Protein AF-A0AAD6GNC0-F1 (afdb_monomer)

Foldseek 3Di:
DDPVLVVLLVALLSQLLVCLVVVNLPSNVSSLVVQVVPDPVSNLSSLASNCLSNLVSLNLVSNQCSQQPSVGDCPSVFLVSVLSNVDVSSVVSCVVSPNDQAAFGPDDPVQAGDGNLLSCLLPVVVNVSSVVSPHDQDPPDPCCPNHNGSLLSNLLNQDPVSNVVVVVVVGDDGLCSLQSNLLNCQVVDRVNSNCCCCPVVVDDQFRWPDDPVRCVPPPVDGHGGSLLSLLPALGGSLVVNLVSVLQPHDCCPPNHHSLVSSVVNNNVSNNVSVVCVVVVVRHHDDDD

pLDDT: mean 91.05, std 10.82, range [46.91, 98.5]

Organism: NCBI:txid911720

Structure (mmCIF, N/CA/C/O backbone):
data_AF-A0AAD6GNC0-F1
#
_entry.id   AF-A0AAD6GNC0-F1
#
loop_
_atom_site.group_PDB
_atom_site.id
_atom_site.type_symbol
_atom_site.label_atom_id
_atom_site.label_alt_id
_atom_site.label_comp_id
_atom_site.label_asym_id
_atom_site.label_entity_id
_atom_site.label_seq_id
_atom_site.pdbx_PDB_ins_code
_atom_site.Cartn_x
_atom_site.Cartn_y
_atom_site.Cartn_z
_atom_site.occupancy
_atom_site.B_iso_or_equiv
_atom_site.auth_seq_id
_atom_site.auth_comp_id
_atom_site.auth_asym_id
_atom_site.auth_atom_id
_atom_site.pdbx_PDB_model_num
ATOM 1 N N . MET A 1 1 ? 20.098 27.573 -21.838 1.00 60.66 1 MET A N 1
ATOM 2 C CA . MET A 1 1 ? 20.721 26.281 -21.495 1.00 60.66 1 MET A CA 1
ATOM 3 C C . MET A 1 1 ? 21.979 26.613 -20.713 1.00 60.66 1 MET A C 1
ATOM 5 O O . MET A 1 1 ? 22.774 27.396 -21.212 1.00 60.66 1 MET A O 1
ATOM 9 N N . ASP A 1 2 ? 22.084 26.165 -19.463 1.00 80.12 2 ASP A N 1
ATOM 10 C CA . ASP A 1 2 ? 23.245 26.466 -18.609 1.00 80.12 2 ASP A CA 1
ATOM 11 C C . ASP A 1 2 ? 24.443 25.582 -19.014 1.00 80.12 2 ASP A C 1
ATOM 13 O O . ASP A 1 2 ? 24.261 24.453 -19.474 1.00 80.12 2 ASP A O 1
ATOM 17 N N . ALA A 1 3 ? 25.674 26.061 -18.833 1.00 80.06 3 ALA A N 1
ATOM 18 C CA . ALA A 1 3 ? 26.906 25.358 -19.202 1.00 80.06 3 ALA A CA 1
ATOM 19 C C . ALA A 1 3 ? 27.015 23.969 -18.539 1.00 80.06 3 ALA A C 1
ATOM 21 O O . ALA A 1 3 ? 27.613 23.042 -19.090 1.00 80.06 3 ALA A O 1
ATOM 22 N N . ALA A 1 4 ? 26.408 23.793 -17.361 1.00 76.44 4 ALA A N 1
ATOM 23 C CA . ALA A 1 4 ? 26.303 22.501 -16.688 1.00 76.44 4 ALA A CA 1
ATOM 24 C C . ALA A 1 4 ? 25.387 21.499 -17.424 1.00 76.44 4 ALA A C 1
ATOM 26 O O . ALA A 1 4 ? 25.577 20.285 -17.324 1.00 76.44 4 ALA A O 1
ATOM 27 N N . GLU A 1 5 ? 24.381 21.978 -18.152 1.00 75.81 5 GLU A N 1
ATOM 28 C CA . GLU A 1 5 ? 23.479 21.156 -18.963 1.00 75.81 5 GLU A CA 1
ATOM 29 C C . GLU A 1 5 ? 24.150 20.724 -20.271 1.00 75.81 5 GLU A C 1
ATOM 31 O O . GLU A 1 5 ? 24.117 19.542 -20.617 1.00 75.81 5 GLU A O 1
ATOM 36 N N . GLU A 1 6 ? 24.850 21.639 -20.945 1.00 77.06 6 GLU A N 1
ATOM 37 C CA . GLU A 1 6 ? 25.635 21.314 -22.144 1.00 77.06 6 GLU A CA 1
ATOM 38 C C . GLU A 1 6 ? 26.695 20.247 -21.851 1.00 77.06 6 GLU A C 1
ATOM 40 O O . GLU A 1 6 ? 26.807 19.257 -22.577 1.00 77.06 6 GLU A O 1
ATOM 45 N N . ARG A 1 7 ? 27.410 20.378 -20.724 1.00 79.31 7 ARG A N 1
ATOM 46 C CA . ARG A 1 7 ? 28.384 19.369 -20.278 1.00 79.31 7 ARG A CA 1
ATOM 47 C C . ARG A 1 7 ? 27.745 18.008 -20.010 1.00 79.31 7 ARG A C 1
ATOM 49 O O . ARG A 1 7 ? 28.357 16.988 -20.315 1.00 79.31 7 ARG A O 1
ATOM 56 N N . ARG A 1 8 ? 26.521 17.965 -19.469 1.00 76.69 8 ARG A N 1
ATOM 57 C CA . ARG A 1 8 ? 25.796 16.701 -19.247 1.00 76.69 8 ARG A CA 1
ATOM 58 C C . ARG A 1 8 ? 25.395 16.049 -20.568 1.00 76.69 8 ARG A C 1
ATOM 60 O O . ARG A 1 8 ? 25.601 14.851 -20.731 1.00 76.69 8 ARG A O 1
ATOM 67 N N . ARG A 1 9 ? 24.906 16.816 -21.544 1.00 84.19 9 ARG A N 1
ATOM 68 C CA . ARG A 1 9 ? 24.522 16.284 -22.867 1.00 84.19 9 ARG A CA 1
ATOM 69 C C . ARG A 1 9 ? 25.719 15.898 -23.747 1.00 84.19 9 ARG A C 1
ATOM 71 O O . ARG A 1 9 ? 25.531 15.207 -24.743 1.00 84.19 9 ARG A O 1
ATOM 78 N N . ALA A 1 10 ? 26.941 16.276 -23.367 1.00 86.69 10 ALA A N 1
ATOM 79 C CA . ALA A 1 10 ? 28.170 15.929 -24.083 1.00 86.69 10 ALA A CA 1
ATOM 80 C C . ALA A 1 10 ? 28.625 14.461 -23.908 1.00 86.69 10 ALA A C 1
ATOM 82 O O . ALA A 1 10 ? 29.590 14.039 -24.549 1.00 86.69 10 ALA A O 1
ATOM 83 N N . ILE A 1 11 ? 27.950 13.664 -23.069 1.00 92.50 11 ILE A N 1
ATOM 84 C CA . ILE A 1 11 ? 28.205 12.222 -22.914 1.00 92.50 11 ILE A CA 1
ATOM 85 C C . ILE A 1 11 ? 26.900 11.410 -23.024 1.00 92.50 11 ILE A C 1
ATOM 87 O O . ILE A 1 11 ? 25.856 11.902 -22.594 1.00 92.50 11 ILE A O 1
ATOM 91 N N . PRO A 1 12 ? 26.931 10.155 -23.531 1.00 93.75 12 PRO A N 1
ATOM 92 C CA . PRO A 1 12 ? 25.713 9.379 -23.790 1.00 93.75 12 PRO A CA 1
ATOM 93 C C . PRO A 1 12 ? 24.799 9.233 -22.569 1.00 93.75 12 PRO A C 1
ATOM 95 O O . PRO A 1 12 ? 23.616 9.552 -22.632 1.00 93.75 12 PRO A O 1
ATOM 98 N N . ALA A 1 13 ? 25.361 8.831 -21.426 1.00 94.50 13 ALA A N 1
ATOM 99 C CA . ALA A 1 13 ? 24.599 8.650 -20.195 1.00 94.50 13 ALA A CA 1
ATOM 100 C C . ALA A 1 13 ? 24.034 9.970 -19.646 1.00 94.50 13 ALA A C 1
ATOM 102 O O . ALA A 1 13 ? 22.946 9.996 -19.082 1.00 94.50 13 ALA A O 1
ATOM 103 N N . GLY A 1 14 ? 24.748 11.083 -19.823 1.00 94.50 14 GLY A N 1
ATOM 104 C CA . GLY A 1 14 ? 24.264 12.388 -19.385 1.00 94.50 14 GLY A CA 1
ATOM 105 C C . GLY A 1 14 ? 23.146 12.931 -20.280 1.00 94.50 14 GLY A C 1
ATOM 106 O O . GLY A 1 14 ? 22.234 13.577 -19.765 1.00 94.50 14 GLY A O 1
ATOM 107 N N . LEU A 1 15 ? 23.141 12.591 -21.577 1.00 95.94 15 LEU A N 1
ATOM 108 C CA . LEU A 1 15 ? 21.998 12.835 -22.459 1.00 95.94 15 LEU A CA 1
ATOM 109 C C . LEU A 1 15 ? 20.772 12.017 -22.025 1.00 95.94 15 LEU A C 1
ATOM 111 O O . LEU A 1 15 ? 19.689 12.584 -21.943 1.00 95.94 15 LEU A O 1
ATOM 115 N N . VAL A 1 16 ? 20.947 10.738 -21.663 1.00 97.38 16 VAL A N 1
ATOM 116 C CA . VAL A 1 16 ? 19.857 9.902 -21.121 1.00 97.38 16 VAL A CA 1
ATOM 117 C C . VAL A 1 16 ? 19.274 10.500 -19.839 1.00 97.38 16 VAL A C 1
ATOM 119 O O . VAL A 1 16 ? 18.064 10.689 -19.749 1.00 97.38 16 VAL A O 1
ATOM 122 N N . VAL A 1 17 ? 20.118 10.861 -18.867 1.00 96.06 17 VAL A N 1
ATOM 123 C CA . VAL A 1 17 ? 19.663 11.467 -17.601 1.00 96.06 17 VAL A CA 1
ATOM 124 C C . VAL A 1 17 ? 18.941 12.792 -17.844 1.00 96.06 17 VAL A C 1
ATOM 126 O O . VAL A 1 17 ? 17.897 13.045 -17.248 1.00 96.06 17 VAL A O 1
ATOM 129 N N . SER A 1 18 ? 19.471 13.633 -18.737 1.00 95.06 18 SER A N 1
ATOM 130 C CA . SER A 1 18 ? 18.825 14.894 -19.111 1.00 95.06 18 SER A CA 1
ATOM 131 C C . SER A 1 18 ? 17.506 14.676 -19.853 1.00 95.06 18 SER A C 1
ATOM 133 O O . SER A 1 18 ? 16.614 15.508 -19.724 1.00 95.06 18 SER A O 1
ATOM 135 N N . GLY A 1 19 ? 17.390 13.607 -20.644 1.00 96.88 19 GLY A N 1
ATOM 136 C CA . GLY A 1 19 ? 16.153 13.217 -21.312 1.00 96.88 19 GLY A CA 1
ATOM 137 C C . GLY A 1 19 ? 15.089 12.792 -20.305 1.00 96.88 19 GLY A C 1
ATOM 138 O O . GLY A 1 19 ? 13.983 13.318 -20.356 1.00 96.88 19 GLY A O 1
ATOM 139 N N . CYS A 1 20 ? 15.448 11.942 -19.335 1.00 96.81 20 CYS A N 1
ATOM 140 C CA . CYS A 1 20 ? 14.544 11.509 -18.262 1.00 96.81 20 CYS A CA 1
ATOM 141 C C . CYS A 1 20 ? 14.019 12.703 -17.453 1.00 96.81 20 CYS A C 1
ATOM 143 O O . CYS A 1 20 ? 12.816 12.867 -17.319 1.00 96.81 20 CYS A O 1
ATOM 145 N N . GLY A 1 21 ? 14.904 13.598 -16.997 1.00 95.44 21 GLY A N 1
ATOM 146 C CA . GLY A 1 21 ? 14.499 14.783 -16.224 1.00 95.44 21 GLY A CA 1
ATOM 147 C C . GLY A 1 21 ? 13.709 15.836 -17.013 1.00 95.44 21 GLY A C 1
ATOM 14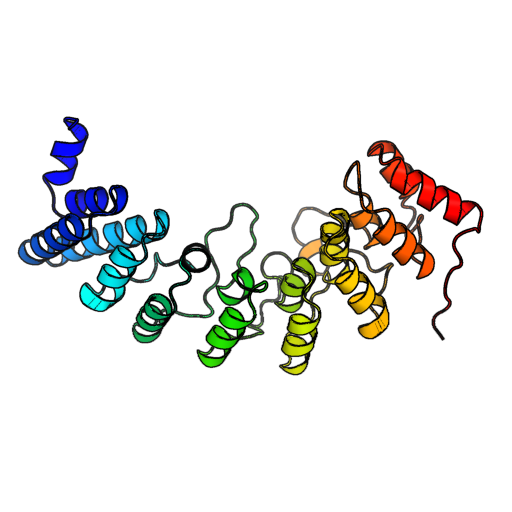8 O O . GLY A 1 21 ? 13.290 16.836 -16.442 1.00 95.44 21 GLY A O 1
ATOM 149 N N . ARG A 1 22 ? 13.545 15.655 -18.328 1.00 94.81 22 ARG A N 1
ATOM 150 C CA . ARG A 1 22 ? 12.742 16.526 -19.198 1.00 94.81 22 ARG A CA 1
ATOM 151 C C . ARG A 1 22 ? 11.592 15.788 -19.873 1.00 94.81 22 ARG A C 1
ATOM 153 O O . ARG A 1 22 ? 10.985 16.366 -20.770 1.00 94.81 22 ARG A O 1
ATOM 160 N N . HIS A 1 23 ? 11.337 14.534 -19.500 1.00 96.69 23 HIS A N 1
ATOM 161 C CA . HIS A 1 23 ? 10.317 13.695 -20.132 1.00 96.69 23 HIS A CA 1
ATOM 162 C C . HIS A 1 23 ? 10.476 13.621 -21.664 1.00 96.69 23 HIS A C 1
ATOM 164 O O . HIS A 1 23 ? 9.521 13.711 -22.429 1.00 96.69 23 HIS A O 1
ATOM 170 N N . CYS A 1 24 ? 11.725 13.526 -22.142 1.00 97.56 24 CYS A N 1
ATOM 171 C CA . CYS A 1 24 ? 12.054 13.510 -23.565 1.00 97.56 24 CYS A CA 1
ATOM 172 C C . CYS A 1 24 ? 12.568 12.130 -23.993 1.00 97.56 24 CYS A C 1
ATOM 174 O O . CYS A 1 24 ? 13.774 11.859 -23.956 1.00 97.56 24 CYS A O 1
ATOM 176 N N . LEU A 1 25 ? 11.647 11.275 -24.452 1.00 98.12 25 LEU A N 1
ATOM 177 C CA . LEU A 1 25 ? 11.956 9.930 -24.948 1.00 98.12 25 LEU A CA 1
ATOM 178 C C . LEU A 1 25 ? 12.988 9.941 -26.085 1.00 98.12 25 LEU A C 1
ATOM 180 O O . LEU A 1 25 ? 13.859 9.075 -26.137 1.00 98.12 25 LEU A O 1
ATOM 184 N N . GLU A 1 26 ? 12.936 10.931 -26.975 1.00 97.88 26 GLU A N 1
ATOM 185 C CA . GLU A 1 26 ? 13.869 11.022 -28.101 1.00 97.88 26 GLU A CA 1
ATOM 186 C C . GLU A 1 26 ? 15.314 11.263 -27.638 1.00 97.88 26 GLU A C 1
ATOM 188 O O . GLU A 1 26 ? 16.242 10.612 -28.118 1.00 97.88 26 GLU A O 1
ATOM 193 N N . ASP A 1 27 ? 15.528 12.142 -26.653 1.00 97.25 27 ASP A N 1
ATOM 194 C CA . ASP A 1 27 ? 16.856 12.342 -26.063 1.00 97.25 27 ASP A CA 1
ATOM 195 C C . ASP A 1 27 ? 17.355 11.059 -25.378 1.00 97.25 27 ASP A C 1
ATOM 197 O O . ASP A 1 27 ? 18.530 10.705 -25.515 1.00 97.25 27 ASP A O 1
ATOM 201 N N . VAL A 1 28 ? 16.466 10.323 -24.701 1.00 98.31 28 VAL A N 1
ATOM 202 C CA . VAL A 1 28 ? 16.799 9.024 -24.099 1.00 98.31 28 VAL A CA 1
ATOM 203 C C . VAL A 1 28 ? 17.194 8.006 -25.171 1.00 98.31 28 VAL A C 1
ATOM 205 O O . VAL A 1 28 ? 18.274 7.420 -25.078 1.00 98.31 28 VAL A O 1
ATOM 208 N N . ARG A 1 29 ? 16.395 7.844 -26.231 1.00 98.50 29 ARG A N 1
ATOM 209 C CA . ARG A 1 29 ? 16.686 6.956 -27.371 1.00 98.50 29 ARG A CA 1
ATOM 210 C C . ARG A 1 29 ? 18.025 7.284 -28.015 1.00 98.50 29 ARG A C 1
ATOM 212 O O . ARG A 1 29 ? 18.861 6.401 -28.214 1.00 98.50 29 ARG A O 1
ATOM 219 N N . ARG A 1 30 ? 18.276 8.565 -28.295 1.00 97.69 30 ARG A N 1
ATOM 220 C CA . ARG A 1 30 ? 19.548 9.034 -28.860 1.00 97.69 30 ARG A CA 1
ATOM 221 C C . ARG A 1 30 ? 20.721 8.750 -27.931 1.00 97.69 30 ARG A C 1
ATOM 223 O O . ARG A 1 30 ? 21.760 8.291 -28.403 1.00 97.69 30 ARG A O 1
ATOM 230 N N . GLY A 1 31 ? 20.558 8.987 -26.632 1.00 97.94 31 GLY A N 1
ATOM 231 C CA . GLY A 1 31 ? 21.573 8.704 -25.621 1.00 97.94 31 GLY A CA 1
ATOM 232 C C . GLY A 1 31 ? 21.916 7.216 -25.528 1.00 97.94 31 GLY A C 1
ATOM 233 O O . GLY A 1 31 ? 23.096 6.866 -25.567 1.00 97.94 31 GLY A O 1
ATOM 234 N N . VAL A 1 32 ? 20.909 6.338 -25.497 1.00 98.31 32 VAL A N 1
ATOM 235 C CA . VAL A 1 32 ? 21.082 4.873 -25.481 1.00 98.31 32 VAL A CA 1
ATOM 236 C C . VAL A 1 32 ? 21.774 4.387 -26.756 1.00 98.31 32 VAL A C 1
ATOM 238 O O . VAL A 1 32 ? 22.792 3.698 -26.681 1.00 98.31 32 VAL A O 1
ATOM 241 N N . ASN A 1 33 ? 21.304 4.816 -27.929 1.00 97.94 33 ASN A N 1
ATOM 242 C CA . ASN A 1 33 ? 21.906 4.450 -29.215 1.00 97.94 33 ASN A CA 1
ATOM 243 C C . ASN A 1 33 ? 23.358 4.930 -29.336 1.00 97.94 33 ASN A C 1
ATOM 245 O O . ASN A 1 33 ? 24.221 4.229 -29.869 1.00 97.94 33 ASN A O 1
ATOM 249 N N . TRP A 1 34 ? 23.652 6.130 -28.833 1.00 97.88 34 TRP A N 1
ATOM 250 C CA . TRP A 1 34 ? 25.015 6.645 -28.786 1.00 97.88 34 TRP A CA 1
ATOM 251 C C . TRP A 1 34 ? 25.898 5.823 -27.840 1.00 97.88 34 TRP A C 1
ATOM 253 O O . TRP A 1 34 ? 27.040 5.512 -28.183 1.00 97.88 34 TRP A O 1
ATOM 263 N N . ALA A 1 35 ? 25.374 5.428 -26.679 1.00 97.62 35 ALA A N 1
ATOM 264 C CA . ALA A 1 35 ? 26.085 4.601 -25.712 1.00 97.62 35 ALA A CA 1
ATOM 265 C C . ALA A 1 35 ? 26.413 3.209 -26.278 1.00 97.62 35 ALA A C 1
ATOM 267 O O . ALA A 1 35 ? 27.563 2.774 -26.182 1.00 97.62 35 ALA A O 1
ATOM 268 N N . ALA A 1 36 ? 25.442 2.570 -26.943 1.00 97.44 36 ALA A N 1
ATOM 269 C CA . ALA A 1 36 ? 25.594 1.274 -27.606 1.00 97.44 36 ALA A CA 1
ATOM 270 C C . ALA A 1 36 ? 26.715 1.281 -28.656 1.00 97.44 36 ALA A C 1
ATOM 272 O O . ALA A 1 36 ? 27.537 0.369 -28.698 1.00 97.44 36 ALA A O 1
ATOM 273 N N . LYS A 1 37 ? 26.805 2.355 -29.453 1.00 97.56 37 LYS A N 1
ATOM 274 C CA . LYS A 1 37 ? 27.871 2.535 -30.453 1.00 97.56 37 LYS A CA 1
ATOM 275 C C . LYS A 1 37 ? 29.257 2.742 -29.837 1.00 97.56 37 LYS A C 1
ATOM 277 O O . LYS A 1 37 ? 30.248 2.490 -30.514 1.00 97.56 37 LYS A O 1
ATOM 282 N N . LYS A 1 38 ? 29.350 3.240 -28.596 1.00 96.50 38 LYS A N 1
ATOM 283 C CA . LYS A 1 38 ? 30.640 3.469 -27.928 1.00 96.50 38 LYS A CA 1
ATOM 284 C C . LYS A 1 38 ? 31.227 2.183 -27.366 1.00 96.50 38 LYS A C 1
ATOM 286 O O . LYS A 1 38 ? 32.352 1.838 -27.707 1.00 96.50 38 LYS A O 1
ATOM 291 N N . SER A 1 39 ? 30.519 1.529 -26.446 1.00 96.62 39 SER A N 1
ATOM 292 C CA . SER A 1 39 ? 30.917 0.229 -25.897 1.00 96.62 39 SER A CA 1
ATOM 293 C C . SER A 1 39 ? 29.822 -0.362 -24.999 1.00 96.62 39 SER A C 1
ATOM 295 O O . SER A 1 39 ? 29.008 0.396 -24.459 1.00 96.62 39 SER A O 1
ATOM 297 N N . PRO A 1 40 ? 29.857 -1.681 -24.717 1.00 97.00 40 PRO A N 1
ATOM 298 C CA . PRO A 1 40 ? 28.931 -2.317 -23.776 1.00 97.00 40 PRO A CA 1
ATOM 299 C C . PRO A 1 40 ? 28.918 -1.661 -22.388 1.00 97.00 40 PRO A C 1
ATOM 301 O O . PRO A 1 40 ? 27.865 -1.498 -21.782 1.00 97.00 40 PRO A O 1
ATOM 304 N N . ARG A 1 41 ? 30.080 -1.197 -21.904 1.00 96.69 41 ARG A N 1
ATOM 305 C CA . ARG A 1 41 ? 30.189 -0.498 -20.613 1.00 96.69 41 ARG A CA 1
ATOM 306 C C . ARG A 1 41 ? 29.442 0.839 -20.603 1.00 96.69 41 ARG A C 1
ATOM 308 O O . ARG A 1 41 ? 28.820 1.172 -19.601 1.00 96.69 41 ARG A O 1
ATOM 315 N N . HIS A 1 42 ? 29.512 1.609 -21.691 1.00 97.00 42 HIS A N 1
ATOM 316 C CA . HIS A 1 42 ? 28.770 2.870 -21.789 1.00 97.00 42 HIS A CA 1
ATOM 317 C C . HIS A 1 42 ? 27.268 2.620 -21.894 1.00 97.00 42 HIS A C 1
ATOM 319 O O . HIS A 1 42 ? 26.499 3.378 -21.309 1.00 97.00 42 HIS A O 1
ATOM 325 N N . LEU A 1 43 ? 26.860 1.576 -22.623 1.00 97.69 43 LEU A N 1
ATOM 326 C CA . LEU A 1 43 ? 25.459 1.178 -22.717 1.00 97.69 43 LEU A CA 1
ATOM 327 C C . LEU A 1 43 ? 24.903 0.795 -21.344 1.00 97.69 43 LEU A C 1
ATOM 329 O O . LEU A 1 43 ? 23.892 1.356 -20.940 1.00 97.69 43 LEU A O 1
ATOM 333 N N . ALA A 1 44 ? 25.598 -0.066 -20.598 1.00 97.06 44 ALA A N 1
ATOM 334 C CA . ALA A 1 44 ? 25.192 -0.454 -19.248 1.00 97.06 44 ALA A CA 1
ATOM 335 C C . ALA A 1 44 ? 25.040 0.763 -18.314 1.00 97.06 44 ALA A C 1
ATOM 337 O O . ALA A 1 44 ? 24.017 0.903 -17.649 1.00 97.06 44 ALA A O 1
ATOM 338 N N . ASP A 1 45 ? 26.006 1.692 -18.316 1.00 96.50 45 ASP A N 1
ATOM 339 C CA . ASP A 1 45 ? 25.927 2.929 -17.520 1.00 96.50 45 ASP A CA 1
ATOM 340 C C . ASP A 1 45 ? 24.742 3.819 -17.934 1.00 96.50 45 ASP A C 1
ATOM 342 O O . ASP A 1 45 ? 24.038 4.361 -17.079 1.00 96.50 45 ASP A O 1
ATOM 346 N N . ALA A 1 46 ? 24.496 3.960 -19.240 1.00 97.81 46 ALA A N 1
ATOM 347 C CA . ALA A 1 46 ? 23.385 4.749 -19.760 1.00 97.81 46 ALA A CA 1
ATOM 348 C C . ALA A 1 46 ? 22.025 4.129 -19.409 1.00 97.81 46 ALA A C 1
ATOM 350 O O . ALA A 1 46 ? 21.134 4.858 -18.979 1.00 97.81 46 ALA A O 1
ATOM 351 N N . LEU A 1 47 ? 21.875 2.807 -19.538 1.00 98.25 47 LEU A N 1
ATOM 352 C CA . LEU A 1 47 ? 20.647 2.091 -19.187 1.00 98.25 47 LEU A CA 1
ATOM 353 C C . LEU A 1 47 ? 20.372 2.153 -17.683 1.00 98.25 47 LEU A C 1
ATOM 355 O O . LEU A 1 47 ? 19.260 2.501 -17.299 1.00 98.25 47 LEU A O 1
ATOM 359 N N . GLN A 1 48 ? 21.383 1.918 -16.838 1.00 97.38 48 GLN A N 1
ATOM 360 C CA . GLN A 1 48 ? 21.243 2.005 -15.380 1.00 97.38 48 GLN A CA 1
ATOM 361 C C . GLN A 1 48 ? 20.797 3.402 -14.932 1.00 97.38 48 GLN A C 1
ATOM 363 O O . GLN A 1 48 ? 19.879 3.562 -14.129 1.00 97.38 48 GLN A O 1
ATOM 368 N N . LYS A 1 49 ? 21.445 4.447 -15.455 1.00 96.81 49 LYS A N 1
ATOM 369 C CA . LYS A 1 49 ? 21.085 5.832 -15.127 1.00 96.81 49 LYS A CA 1
ATOM 370 C C . LYS A 1 49 ? 19.732 6.226 -15.707 1.00 96.81 49 LYS A C 1
ATOM 372 O O . LYS A 1 49 ? 19.010 6.986 -15.067 1.00 96.81 49 LYS A O 1
ATOM 377 N N . GLY A 1 50 ? 19.404 5.714 -16.891 1.00 97.88 50 GLY A N 1
ATOM 378 C CA . GLY A 1 50 ? 18.117 5.913 -17.540 1.00 97.88 50 GLY A CA 1
ATOM 379 C C . GLY A 1 50 ? 16.980 5.343 -16.716 1.00 97.88 50 GLY A C 1
ATOM 380 O O . GLY A 1 50 ? 16.080 6.094 -16.363 1.00 97.88 50 GLY A O 1
ATOM 381 N N . ILE A 1 51 ? 17.045 4.058 -16.349 1.00 97.62 51 ILE A N 1
ATOM 382 C CA . ILE A 1 51 ? 15.943 3.412 -15.628 1.00 97.62 51 ILE A CA 1
ATOM 383 C C . ILE A 1 51 ? 15.743 4.059 -14.261 1.00 97.62 51 ILE A C 1
ATOM 385 O O . ILE A 1 51 ? 14.627 4.443 -13.935 1.00 97.62 51 ILE A O 1
ATOM 389 N N . ARG A 1 52 ? 16.830 4.324 -13.523 1.00 95.69 52 ARG A N 1
ATOM 390 C CA . ARG A 1 52 ? 16.787 5.046 -12.245 1.00 95.69 52 ARG A CA 1
ATOM 391 C C . ARG A 1 52 ? 16.171 6.437 -12.373 1.00 95.69 52 ARG A C 1
ATOM 393 O O . ARG A 1 52 ? 15.458 6.869 -11.472 1.00 95.69 52 ARG A O 1
ATOM 400 N N . GLY A 1 53 ? 16.506 7.158 -13.442 1.00 96.31 53 GLY A N 1
ATOM 401 C CA . GLY A 1 53 ? 15.946 8.475 -13.725 1.00 96.31 53 GLY A CA 1
ATOM 402 C C . GLY A 1 53 ? 14.454 8.383 -14.017 1.00 96.31 53 GLY A C 1
ATOM 403 O O . GLY A 1 53 ? 13.667 9.018 -13.329 1.00 96.31 53 GLY A O 1
ATOM 404 N N . ALA A 1 54 ? 14.070 7.548 -14.979 1.00 97.25 54 ALA A N 1
ATOM 405 C CA . ALA A 1 54 ? 12.690 7.399 -15.428 1.00 97.25 54 ALA A CA 1
ATOM 406 C C . ALA A 1 54 ? 11.739 6.967 -14.298 1.00 97.25 54 ALA A C 1
ATOM 408 O O . ALA A 1 54 ? 10.715 7.614 -14.100 1.00 97.25 54 ALA A O 1
ATOM 409 N N . VAL A 1 55 ? 12.109 5.962 -13.489 1.00 95.19 55 VAL A N 1
ATOM 410 C CA . VAL A 1 55 ? 11.260 5.508 -12.367 1.00 95.19 55 VAL A CA 1
ATOM 411 C C . VAL A 1 55 ? 11.134 6.555 -11.261 1.00 95.19 55 VAL A C 1
ATOM 413 O O . VAL A 1 55 ? 10.084 6.651 -10.634 1.00 95.19 55 VAL A O 1
ATOM 416 N N . ARG A 1 56 ? 12.180 7.360 -11.021 1.00 93.50 56 ARG A N 1
ATOM 417 C CA . ARG A 1 56 ? 12.156 8.430 -10.011 1.00 93.50 56 ARG A CA 1
ATOM 418 C C . ARG A 1 56 ? 11.249 9.585 -10.425 1.00 93.50 56 ARG A C 1
ATOM 420 O O . ARG A 1 56 ? 10.617 10.182 -9.564 1.00 93.50 56 ARG A O 1
ATOM 427 N N . GLU A 1 57 ? 11.210 9.895 -11.717 1.00 94.81 57 GLU A N 1
ATOM 428 C CA . GLU A 1 57 ? 10.312 10.913 -12.274 1.00 94.81 57 GLU A CA 1
ATOM 429 C C . GLU A 1 57 ? 8.915 10.346 -12.611 1.00 94.81 57 GLU A C 1
ATOM 431 O O . GLU A 1 57 ? 8.079 11.072 -13.142 1.00 94.81 57 GLU A O 1
ATOM 436 N N . PHE A 1 58 ? 8.658 9.064 -12.310 1.00 94.75 58 PHE A N 1
ATOM 437 C CA . PHE A 1 58 ? 7.416 8.340 -12.619 1.00 94.75 58 PHE A CA 1
ATOM 438 C C . PHE A 1 58 ? 7.011 8.403 -14.106 1.00 94.75 58 PHE A C 1
ATOM 440 O O . PHE A 1 58 ? 5.829 8.436 -14.443 1.00 94.75 58 PHE A O 1
ATOM 447 N N . ASP A 1 59 ? 7.997 8.428 -15.008 1.00 96.00 59 ASP A N 1
ATOM 448 C CA . ASP A 1 59 ? 7.768 8.542 -16.449 1.00 96.00 59 ASP A CA 1
ATOM 449 C C . ASP A 1 59 ? 7.481 7.166 -17.063 1.00 96.00 59 ASP A C 1
ATOM 451 O O . ASP A 1 59 ? 8.397 6.392 -17.363 1.00 96.00 59 ASP A O 1
ATOM 455 N N . GLU A 1 60 ? 6.199 6.843 -17.235 1.00 96.25 60 GLU A N 1
ATOM 456 C CA . GLU A 1 60 ? 5.761 5.532 -17.723 1.00 96.25 60 GLU A CA 1
ATOM 457 C C . GLU A 1 60 ? 6.250 5.222 -19.142 1.00 96.25 60 GLU A C 1
ATOM 459 O O . GLU A 1 60 ? 6.583 4.074 -19.438 1.00 96.25 60 GLU A O 1
ATOM 464 N N . GLU A 1 61 ? 6.309 6.220 -20.028 1.00 96.62 61 GLU A N 1
ATOM 465 C CA . GLU A 1 61 ? 6.676 6.017 -21.431 1.00 96.62 61 GLU A CA 1
ATOM 466 C C . GLU A 1 61 ? 8.172 5.723 -21.564 1.00 96.62 61 GLU A C 1
ATOM 468 O O . GLU A 1 61 ? 8.567 4.741 -22.202 1.00 96.62 61 GLU A O 1
ATOM 473 N N . ILE A 1 62 ? 9.010 6.527 -20.906 1.00 98.06 62 ILE A N 1
ATOM 474 C CA . ILE A 1 62 ? 10.457 6.313 -20.897 1.00 98.06 62 ILE A CA 1
ATOM 475 C C . ILE A 1 62 ? 10.795 5.016 -20.160 1.00 98.06 62 ILE A C 1
ATOM 477 O O . ILE A 1 62 ? 11.646 4.254 -20.625 1.00 98.06 62 ILE A O 1
ATOM 481 N N . THR A 1 63 ? 10.118 4.726 -19.047 1.00 97.88 63 THR A N 1
ATOM 482 C CA . THR A 1 63 ? 10.330 3.481 -18.297 1.00 97.88 63 THR A CA 1
ATOM 483 C C . THR A 1 63 ? 9.952 2.276 -19.153 1.00 97.88 63 THR A C 1
ATOM 485 O O . THR A 1 63 ? 10.731 1.329 -19.246 1.00 97.88 63 THR A O 1
ATOM 488 N N . PHE A 1 64 ? 8.815 2.328 -19.853 1.00 97.81 64 PHE A N 1
ATOM 489 C CA . PHE A 1 64 ? 8.401 1.271 -20.772 1.00 97.81 64 PHE A CA 1
ATOM 490 C C . PHE A 1 64 ? 9.418 1.058 -21.895 1.00 97.81 64 PHE A C 1
ATOM 492 O O . PHE A 1 64 ? 9.814 -0.079 -22.126 1.00 97.81 64 PHE A O 1
ATOM 499 N N . TYR A 1 65 ? 9.900 2.122 -22.544 1.00 98.25 65 TYR A N 1
ATOM 500 C CA . TYR A 1 65 ? 10.956 2.017 -23.556 1.00 98.25 65 TYR A CA 1
ATOM 501 C C . TYR A 1 65 ? 12.214 1.338 -22.996 1.00 98.25 65 TYR A C 1
ATOM 503 O O . TYR A 1 65 ? 12.744 0.395 -23.587 1.00 98.25 65 TYR A O 1
ATOM 511 N N . LEU A 1 66 ? 12.688 1.794 -21.835 1.00 98.19 66 LEU A N 1
ATOM 512 C CA . LEU A 1 66 ? 13.901 1.264 -21.221 1.00 98.19 66 LEU A CA 1
ATOM 513 C C . LEU A 1 66 ? 13.752 -0.212 -20.843 1.00 98.19 66 LEU A C 1
ATOM 515 O O . LEU A 1 66 ? 14.692 -0.983 -21.021 1.00 98.19 66 LEU A O 1
ATOM 519 N N . VAL A 1 67 ? 12.576 -0.614 -20.362 1.00 97.44 67 VAL A N 1
ATOM 520 C CA . VAL A 1 67 ? 12.285 -1.998 -19.983 1.00 97.44 67 VAL A CA 1
ATOM 521 C C . VAL A 1 67 ? 12.072 -2.875 -21.213 1.00 97.44 67 VAL A C 1
ATOM 523 O O . VAL A 1 67 ? 12.746 -3.891 -21.338 1.00 97.44 67 VAL A O 1
ATOM 526 N N . ALA A 1 68 ? 11.139 -2.521 -22.092 1.00 96.69 68 ALA A N 1
ATOM 527 C CA . ALA A 1 68 ? 10.643 -3.398 -23.149 1.00 96.69 68 ALA A CA 1
ATOM 528 C C . ALA A 1 68 ? 11.510 -3.391 -24.417 1.00 96.69 68 ALA A C 1
ATOM 530 O O . ALA A 1 68 ? 11.559 -4.404 -25.109 1.00 96.69 68 ALA A O 1
ATOM 531 N N . GLU A 1 69 ? 12.175 -2.272 -24.728 1.00 96.00 69 GLU A N 1
ATOM 532 C CA . GLU A 1 69 ? 12.939 -2.107 -25.974 1.00 96.00 69 GLU A CA 1
ATOM 533 C C . GLU A 1 69 ? 14.452 -2.054 -25.730 1.00 96.00 69 GLU A C 1
ATOM 535 O O . GLU A 1 69 ? 15.218 -2.650 -26.482 1.00 96.00 69 GLU A O 1
ATOM 540 N N . ALA A 1 70 ? 14.901 -1.339 -24.693 1.00 96.31 70 ALA A N 1
ATOM 541 C CA . ALA A 1 70 ? 16.328 -1.106 -24.447 1.00 96.31 70 ALA A CA 1
ATOM 542 C C . ALA A 1 70 ? 16.979 -2.116 -23.485 1.00 96.31 70 ALA A C 1
ATOM 544 O O . ALA A 1 70 ? 18.168 -1.999 -23.188 1.00 96.31 70 ALA A O 1
ATOM 545 N N . GLU A 1 71 ? 16.198 -3.071 -22.980 1.00 95.94 71 GLU A N 1
ATOM 546 C CA . GLU A 1 71 ? 16.625 -4.127 -22.062 1.00 95.94 71 GLU A CA 1
ATOM 547 C C . GLU A 1 71 ? 17.376 -3.631 -20.809 1.00 95.94 71 GLU A C 1
ATOM 549 O O . GLU A 1 71 ? 18.295 -4.281 -20.307 1.00 95.94 71 GLU A O 1
ATOM 554 N N . ALA A 1 72 ? 16.960 -2.496 -20.241 1.00 97.38 72 ALA A N 1
ATOM 555 C CA . ALA A 1 72 ? 17.583 -1.934 -19.048 1.00 97.38 72 ALA A CA 1
ATOM 556 C C . ALA A 1 72 ? 17.572 -2.911 -17.847 1.00 97.38 72 ALA A C 1
ATOM 558 O O . ALA A 1 72 ? 16.641 -3.718 -17.732 1.00 97.38 72 ALA A O 1
ATOM 559 N N . PRO A 1 73 ? 18.583 -2.836 -16.959 1.00 96.06 73 PRO A N 1
ATOM 560 C CA . PRO A 1 73 ? 18.613 -3.566 -15.692 1.00 96.06 73 PRO A CA 1
ATOM 561 C C . PRO A 1 73 ? 17.391 -3.242 -14.823 1.00 96.06 73 PRO A C 1
ATOM 563 O O . PRO A 1 73 ? 16.900 -2.112 -14.830 1.00 96.06 73 PRO A O 1
ATOM 566 N N . LEU A 1 74 ? 16.888 -4.235 -14.088 1.00 95.75 74 LEU A N 1
ATOM 567 C CA . LEU A 1 74 ? 15.632 -4.131 -13.337 1.00 95.75 74 LEU A CA 1
ATOM 568 C C . LEU A 1 74 ? 15.837 -3.934 -11.828 1.00 95.75 74 LEU A C 1
ATOM 570 O O . LEU A 1 74 ? 14.864 -3.698 -11.117 1.00 95.75 74 LEU A O 1
ATOM 574 N N . GLU A 1 75 ? 17.077 -3.985 -11.333 1.00 91.06 75 GLU A N 1
ATOM 575 C CA . GLU A 1 75 ? 17.398 -3.917 -9.899 1.00 91.06 75 GLU A CA 1
ATOM 576 C C . GLU A 1 75 ? 17.003 -2.575 -9.262 1.00 91.06 75 GLU A C 1
ATOM 578 O O . GLU A 1 75 ? 16.721 -2.514 -8.070 1.00 91.06 75 GLU A O 1
ATOM 583 N N . ASP A 1 76 ? 16.956 -1.498 -10.054 1.00 90.25 76 ASP A N 1
ATOM 584 C CA . ASP A 1 76 ? 16.541 -0.164 -9.597 1.00 90.25 76 ASP A CA 1
ATOM 585 C C . ASP A 1 76 ? 15.013 0.061 -9.698 1.00 90.25 76 ASP A C 1
ATOM 587 O O . ASP A 1 76 ? 14.517 1.119 -9.294 1.00 90.25 76 ASP A O 1
ATOM 591 N N . VAL A 1 77 ? 14.251 -0.904 -10.233 1.00 94.50 77 VAL A N 1
ATOM 592 C CA . VAL A 1 77 ? 12.787 -0.820 -10.347 1.00 94.50 77 VAL A CA 1
ATOM 593 C C . VAL A 1 77 ? 12.150 -1.294 -9.043 1.00 94.50 77 VAL A C 1
ATOM 595 O O . VAL A 1 77 ? 11.841 -2.469 -8.863 1.00 94.50 77 VAL A O 1
ATOM 598 N N . ASP A 1 78 ? 11.963 -0.359 -8.118 1.00 93.88 78 ASP A N 1
ATOM 599 C CA . ASP A 1 78 ? 11.372 -0.622 -6.802 1.00 93.88 78 ASP A CA 1
ATOM 600 C C . ASP A 1 78 ? 9.819 -0.627 -6.850 1.00 93.88 78 ASP A C 1
ATOM 602 O O . ASP A 1 78 ? 9.243 0.240 -7.524 1.00 93.88 78 ASP A O 1
ATOM 606 N N . PRO A 1 79 ? 9.130 -1.546 -6.133 1.00 94.75 79 PRO A N 1
ATOM 607 C CA . PRO A 1 79 ? 7.664 -1.608 -6.070 1.00 94.75 79 PRO A CA 1
ATOM 608 C C . PRO A 1 79 ? 6.990 -0.284 -5.702 1.00 94.75 79 PRO A C 1
ATOM 610 O O . PRO A 1 79 ? 5.917 0.020 -6.223 1.00 94.75 79 PRO A O 1
ATOM 613 N N . TRP A 1 80 ? 7.625 0.528 -4.849 1.00 92.94 80 TRP A N 1
ATOM 614 C CA . TRP A 1 80 ? 7.103 1.832 -4.457 1.00 92.94 80 TRP A CA 1
ATOM 615 C C . TRP A 1 80 ? 6.905 2.738 -5.673 1.00 92.94 80 TRP A C 1
ATOM 617 O O . TRP A 1 80 ? 5.830 3.310 -5.823 1.00 92.94 80 TRP A O 1
ATOM 627 N N . HIS A 1 81 ? 7.872 2.823 -6.597 1.00 92.81 81 HIS A N 1
ATOM 628 C CA . HIS A 1 81 ? 7.697 3.660 -7.791 1.00 92.81 81 HIS A CA 1
ATOM 629 C C . HIS A 1 81 ? 6.591 3.130 -8.705 1.00 92.81 81 HIS A C 1
ATOM 631 O O . HIS A 1 81 ? 5.807 3.909 -9.247 1.00 92.81 81 HIS A O 1
ATOM 637 N N . LEU A 1 82 ? 6.512 1.805 -8.861 1.00 94.19 82 LEU A N 1
ATOM 638 C CA . LEU A 1 82 ? 5.488 1.168 -9.689 1.00 94.19 82 LEU A CA 1
ATOM 6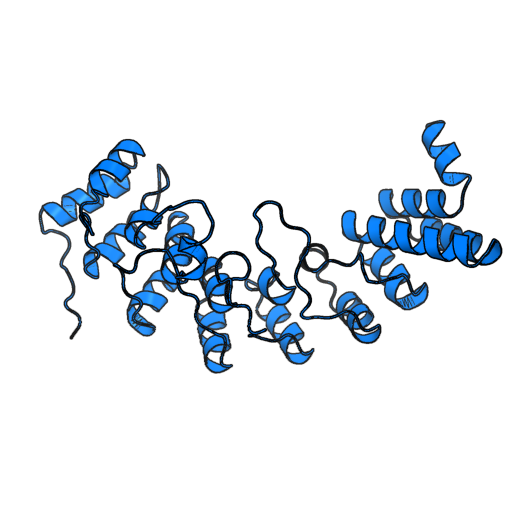39 C C . LEU A 1 82 ? 4.074 1.416 -9.162 1.00 94.19 82 LEU A C 1
ATOM 641 O O . LEU A 1 82 ? 3.152 1.519 -9.961 1.00 94.19 82 LEU A O 1
ATOM 645 N N . SER A 1 83 ? 3.898 1.594 -7.851 1.00 93.12 83 SER A N 1
ATOM 646 C CA . SER A 1 83 ? 2.587 1.925 -7.278 1.00 93.12 83 SER A CA 1
ATOM 647 C C . SER A 1 83 ? 2.013 3.264 -7.778 1.00 93.12 83 SER A C 1
ATOM 649 O O . SER A 1 83 ? 0.790 3.438 -7.834 1.00 93.12 83 SER A O 1
ATOM 651 N N . PHE A 1 84 ? 2.880 4.195 -8.198 1.00 91.50 84 PHE A N 1
ATOM 652 C CA . PHE A 1 84 ? 2.484 5.465 -8.815 1.00 91.50 84 PHE A CA 1
ATOM 653 C C . PHE A 1 84 ? 2.322 5.347 -10.336 1.00 91.50 84 PHE A C 1
ATOM 655 O O . PHE A 1 84 ? 1.481 6.040 -10.905 1.00 91.50 84 PHE A O 1
ATOM 662 N N . MET A 1 85 ? 3.078 4.447 -10.972 1.00 91.12 85 MET A N 1
ATOM 663 C CA . MET A 1 85 ? 3.020 4.147 -12.407 1.00 91.12 85 MET A CA 1
ATOM 664 C C . MET A 1 85 ? 2.024 3.013 -12.679 1.00 91.12 85 MET A C 1
ATOM 666 O O . MET A 1 85 ? 2.398 1.844 -12.791 1.00 91.12 85 MET A O 1
ATOM 670 N N . LYS A 1 86 ? 0.736 3.348 -12.774 1.00 83.00 86 LYS A N 1
ATOM 671 C CA . LYS A 1 86 ? -0.393 2.394 -12.833 1.00 83.00 86 LYS A CA 1
ATOM 672 C C . LYS A 1 86 ? -0.622 1.828 -14.238 1.00 83.00 86 LYS A C 1
ATOM 674 O O . LYS A 1 86 ? -1.755 1.610 -14.667 1.00 83.00 86 LYS A O 1
ATOM 679 N N . SER A 1 87 ? 0.465 1.601 -14.962 1.00 91.75 87 SER A N 1
ATOM 680 C CA . SER A 1 87 ? 0.458 1.075 -16.317 1.00 91.75 87 SER A CA 1
ATOM 681 C C . SER A 1 87 ? 0.598 -0.440 -16.289 1.00 91.75 87 SER A C 1
ATOM 683 O O . SER A 1 87 ? 1.706 -0.967 -16.184 1.00 91.75 87 SER A O 1
ATOM 685 N N . LEU A 1 88 ? -0.524 -1.151 -16.443 1.00 95.00 88 LEU A N 1
ATOM 686 C CA . LEU A 1 88 ? -0.522 -2.617 -16.537 1.00 95.00 88 LEU A CA 1
ATOM 687 C C . LEU A 1 88 ? 0.410 -3.103 -17.654 1.00 95.00 88 LEU A C 1
ATOM 689 O O . LEU A 1 88 ? 1.170 -4.041 -17.458 1.00 95.00 88 LEU A O 1
ATOM 693 N N . ARG A 1 89 ? 0.464 -2.382 -18.783 1.00 95.69 89 ARG A N 1
ATOM 694 C CA . ARG A 1 89 ? 1.388 -2.671 -19.891 1.00 95.69 89 ARG A CA 1
ATOM 695 C C . ARG A 1 89 ? 2.859 -2.629 -19.456 1.00 95.69 89 ARG A C 1
ATOM 697 O O . ARG A 1 89 ? 3.667 -3.431 -19.920 1.00 95.69 89 ARG A O 1
ATOM 704 N N . LEU A 1 90 ? 3.230 -1.679 -18.595 1.00 96.44 90 LEU A N 1
ATOM 705 C CA . LEU A 1 90 ? 4.578 -1.614 -18.028 1.00 96.44 90 LEU A CA 1
ATOM 706 C C . LEU A 1 90 ? 4.823 -2.769 -17.054 1.00 96.44 90 LEU A C 1
ATOM 708 O O . LEU A 1 90 ? 5.883 -3.390 -17.116 1.00 96.44 90 LEU A O 1
ATOM 712 N N . TRP A 1 91 ? 3.857 -3.079 -16.190 1.00 97.00 91 TRP A N 1
ATOM 713 C CA . TRP A 1 91 ? 3.971 -4.191 -15.244 1.00 97.00 91 TRP A CA 1
ATOM 714 C C . TRP A 1 91 ? 4.123 -5.536 -15.971 1.00 97.00 91 TRP A C 1
ATOM 716 O O . TRP A 1 91 ? 5.015 -6.311 -15.635 1.00 97.00 91 TRP A O 1
ATOM 726 N N . GLU A 1 92 ? 3.356 -5.773 -17.037 1.00 97.12 92 GLU A N 1
ATOM 727 C CA . GLU A 1 92 ? 3.502 -6.940 -17.919 1.00 97.12 92 GLU A CA 1
ATOM 728 C C . GLU A 1 92 ? 4.905 -7.032 -18.524 1.00 97.12 92 GLU A C 1
ATOM 730 O O . GLU A 1 92 ? 5.525 -8.097 -18.511 1.00 97.12 92 GLU A O 1
ATOM 735 N N . ALA A 1 93 ? 5.431 -5.916 -19.040 1.00 97.25 93 ALA A N 1
ATOM 736 C CA . ALA A 1 93 ? 6.766 -5.881 -19.631 1.00 97.25 93 ALA A CA 1
ATOM 737 C C . ALA A 1 93 ? 7.861 -6.203 -18.603 1.00 97.25 93 ALA A C 1
ATOM 739 O O . ALA A 1 93 ? 8.808 -6.925 -18.919 1.00 97.25 93 ALA A O 1
ATOM 740 N N . LEU A 1 94 ? 7.718 -5.705 -17.373 1.00 97.69 94 LEU A N 1
ATOM 741 C CA . LEU A 1 94 ? 8.622 -5.994 -16.262 1.00 97.69 94 LEU A CA 1
ATOM 742 C C . LEU A 1 94 ? 8.588 -7.479 -15.883 1.00 97.69 94 LEU A C 1
ATOM 744 O O . LEU A 1 94 ? 9.637 -8.126 -15.860 1.00 97.69 94 LEU A O 1
ATOM 748 N N . ILE A 1 95 ? 7.397 -8.039 -15.648 1.00 97.38 95 ILE A N 1
ATOM 749 C CA . ILE A 1 95 ? 7.218 -9.449 -15.263 1.00 97.38 95 ILE A CA 1
ATOM 750 C C . ILE A 1 95 ? 7.749 -10.378 -16.359 1.00 97.38 95 ILE A C 1
ATOM 752 O O . ILE A 1 95 ? 8.492 -11.316 -16.072 1.00 97.38 95 ILE A O 1
ATOM 756 N N . LYS A 1 96 ? 7.468 -10.079 -17.635 1.00 96.81 96 LYS A N 1
ATOM 757 C CA . LYS A 1 96 ? 7.994 -10.839 -18.781 1.00 96.81 96 LYS A CA 1
ATOM 758 C C . LYS A 1 96 ? 9.525 -10.852 -18.833 1.00 96.81 96 LYS A C 1
ATOM 760 O O . LYS A 1 96 ? 10.111 -11.805 -19.342 1.00 96.81 96 LYS A O 1
ATOM 765 N N . ARG A 1 97 ? 10.175 -9.811 -18.308 1.00 96.75 97 ARG A N 1
ATOM 766 C CA . ARG A 1 97 ? 11.637 -9.715 -18.191 1.00 96.75 97 ARG A CA 1
ATOM 767 C C . ARG A 1 97 ? 12.189 -10.249 -16.865 1.00 96.75 97 ARG A C 1
ATOM 769 O O . ARG A 1 97 ? 13.373 -10.077 -16.594 1.00 96.75 97 ARG A O 1
ATOM 776 N N . GLY A 1 98 ? 11.363 -10.924 -16.067 1.00 96.38 98 GLY A N 1
ATOM 777 C CA . GLY A 1 98 ? 11.778 -11.567 -14.823 1.00 96.38 98 GLY A CA 1
ATOM 778 C C . GLY A 1 98 ? 11.823 -10.635 -13.615 1.00 96.38 98 GLY A C 1
ATOM 779 O O . GLY A 1 98 ? 12.451 -10.984 -12.617 1.00 96.38 98 GLY A O 1
ATOM 780 N N . TRP A 1 99 ? 11.179 -9.463 -13.672 1.00 97.44 99 TRP A N 1
ATOM 781 C CA . TRP A 1 99 ? 10.977 -8.650 -12.474 1.00 97.44 99 TRP A CA 1
ATOM 782 C C . TRP A 1 99 ? 10.166 -9.440 -11.440 1.00 97.44 99 TRP A C 1
ATOM 784 O O . TRP A 1 99 ? 9.103 -9.980 -11.753 1.00 97.44 99 TRP A O 1
ATOM 794 N N . ASN A 1 100 ? 10.666 -9.520 -10.208 1.00 96.88 100 ASN A N 1
ATOM 795 C CA . ASN A 1 100 ? 10.010 -10.279 -9.153 1.00 96.88 100 ASN A CA 1
ATOM 796 C C . ASN A 1 100 ? 8.807 -9.499 -8.603 1.00 96.88 100 ASN A C 1
ATOM 798 O O . ASN A 1 100 ? 8.981 -8.576 -7.811 1.00 96.88 100 ASN A O 1
ATOM 802 N N . ILE A 1 101 ? 7.592 -9.920 -8.965 1.00 96.94 101 ILE A N 1
ATOM 803 C CA . ILE A 1 101 ? 6.333 -9.302 -8.513 1.00 96.94 101 ILE A CA 1
ATOM 804 C C . ILE A 1 101 ? 6.162 -9.272 -6.987 1.00 96.94 101 ILE A C 1
ATOM 806 O O . ILE A 1 101 ? 5.497 -8.387 -6.450 1.00 96.94 101 ILE A O 1
ATOM 810 N N . ASN A 1 102 ? 6.813 -10.203 -6.288 1.00 96.69 102 ASN A N 1
ATOM 811 C CA . ASN A 1 102 ? 6.763 -10.339 -4.836 1.00 96.69 102 ASN A CA 1
ATOM 812 C C . ASN A 1 102 ? 7.962 -9.697 -4.132 1.00 96.69 102 ASN A C 1
ATOM 814 O O . ASN A 1 102 ? 8.106 -9.852 -2.921 1.00 96.69 102 ASN A O 1
ATOM 818 N N . GLN A 1 103 ? 8.841 -8.991 -4.852 1.00 94.19 103 GLN A N 1
ATOM 819 C CA . GLN A 1 103 ? 9.939 -8.299 -4.192 1.00 94.19 103 GLN A CA 1
ATOM 820 C C . GLN A 1 103 ? 9.409 -7.189 -3.287 1.00 94.19 103 GLN A C 1
ATOM 822 O O . GLN A 1 103 ? 8.414 -6.522 -3.585 1.00 94.19 103 GLN A O 1
ATOM 827 N N . ARG A 1 104 ? 10.113 -6.974 -2.181 1.00 92.19 104 ARG A N 1
ATOM 828 C CA . ARG A 1 104 ? 9.796 -5.918 -1.230 1.00 92.19 104 ARG A CA 1
ATOM 829 C C . ARG A 1 104 ? 10.521 -4.635 -1.593 1.00 92.19 104 ARG A C 1
ATOM 831 O O . ARG A 1 104 ? 11.661 -4.657 -2.056 1.00 92.19 104 ARG A O 1
ATOM 838 N N . SER A 1 105 ? 9.850 -3.520 -1.347 1.00 91.25 105 SER A N 1
ATOM 839 C CA . SER A 1 105 ? 10.440 -2.199 -1.447 1.00 91.25 105 SER A CA 1
ATOM 840 C C . SER A 1 105 ? 11.636 -2.088 -0.509 1.00 91.25 105 SER A C 1
ATOM 842 O O . SER A 1 105 ? 11.592 -2.453 0.669 1.00 91.25 105 SER A O 1
ATOM 844 N N . THR A 1 106 ? 12.713 -1.556 -1.068 1.00 85.50 106 THR A N 1
ATOM 845 C CA . THR A 1 106 ? 13.904 -1.111 -0.340 1.00 85.50 106 THR A CA 1
ATOM 846 C C . THR A 1 106 ? 13.826 0.380 -0.012 1.00 85.50 106 THR A C 1
ATOM 848 O O . THR A 1 106 ? 14.689 0.916 0.686 1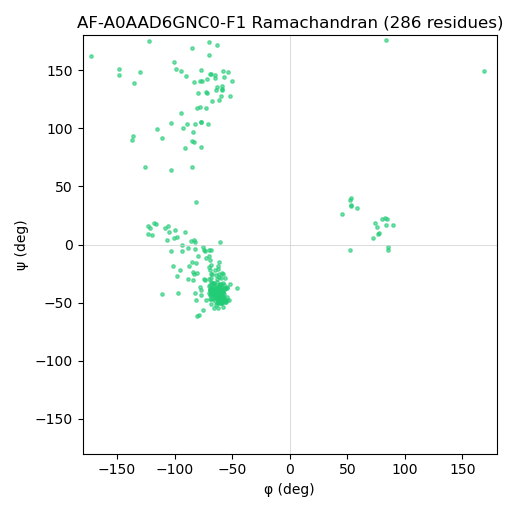.00 85.50 106 THR A O 1
ATOM 851 N N . ARG A 1 107 ? 12.790 1.055 -0.522 1.00 71.19 107 ARG A N 1
ATOM 852 C CA . ARG A 1 107 ? 12.541 2.483 -0.383 1.00 71.19 107 ARG A CA 1
ATOM 853 C C . ARG A 1 107 ? 11.265 2.718 0.409 1.00 71.19 107 ARG A C 1
ATOM 855 O O . ARG A 1 107 ? 10.174 2.739 -0.146 1.00 71.19 107 ARG A O 1
ATOM 862 N N . GLU A 1 108 ? 11.425 3.007 1.693 1.00 62.09 108 GLU A N 1
ATOM 863 C CA . GLU A 1 108 ? 10.419 3.749 2.447 1.00 62.09 108 GLU A CA 1
ATOM 864 C C . GLU A 1 108 ? 11.050 4.605 3.558 1.00 62.09 108 GLU A C 1
ATOM 866 O O . GLU A 1 108 ? 12.027 4.177 4.177 1.00 62.09 108 GLU A O 1
ATOM 871 N N . PRO A 1 109 ? 10.483 5.791 3.865 1.00 51.56 109 PRO A N 1
ATOM 872 C CA . PRO A 1 109 ? 10.966 6.679 4.921 1.00 51.56 109 PRO A CA 1
ATOM 873 C C . PRO A 1 109 ? 10.479 6.305 6.337 1.00 51.56 109 PRO A C 1
ATOM 875 O O . PRO A 1 109 ? 10.889 6.956 7.296 1.00 51.56 109 PRO A O 1
ATOM 878 N N . GLN A 1 110 ? 9.618 5.284 6.491 1.00 57.28 110 GLN A N 1
ATOM 879 C CA . GLN A 1 110 ? 9.081 4.825 7.788 1.00 57.28 110 GLN A CA 1
ATOM 880 C C . GLN A 1 110 ? 9.344 3.338 8.092 1.00 57.28 110 GLN A C 1
ATOM 882 O O . GLN A 1 110 ? 8.736 2.785 9.007 1.00 57.28 110 GLN A O 1
ATOM 887 N N . ASN A 1 111 ? 10.274 2.709 7.362 1.00 65.81 111 ASN A N 1
ATOM 888 C CA . ASN A 1 111 ? 10.726 1.320 7.524 1.00 65.81 111 ASN A CA 1
ATOM 889 C C . ASN A 1 111 ? 9.751 0.200 7.090 1.00 65.81 111 ASN A C 1
ATOM 891 O O . ASN A 1 111 ? 10.095 -0.964 7.296 1.00 65.81 111 ASN A O 1
ATOM 895 N N . LYS A 1 112 ? 8.585 0.466 6.477 1.00 78.44 112 LYS A N 1
ATOM 896 C CA . LYS A 1 112 ? 7.748 -0.633 5.955 1.00 78.44 112 LYS A CA 1
ATOM 897 C C . LYS A 1 112 ? 8.284 -1.132 4.608 1.00 78.44 112 LYS A C 1
ATOM 899 O O . LYS A 1 112 ? 8.553 -0.353 3.701 1.00 78.44 112 LYS A O 1
ATOM 904 N N . ARG A 1 113 ? 8.450 -2.446 4.461 1.00 88.19 113 ARG A N 1
ATOM 905 C CA . ARG A 1 113 ? 9.008 -3.099 3.264 1.00 88.19 113 ARG A CA 1
ATOM 906 C C . ARG A 1 113 ? 7.897 -3.725 2.429 1.00 88.19 113 ARG A C 1
ATOM 908 O O . ARG A 1 113 ? 7.806 -4.944 2.305 1.00 88.19 113 ARG A O 1
ATOM 915 N N . TYR A 1 114 ? 7.013 -2.890 1.899 1.00 92.75 114 TYR A N 1
ATOM 916 C CA . TYR A 1 114 ? 5.843 -3.322 1.134 1.00 92.75 114 TYR A CA 1
ATOM 917 C C . TYR A 1 114 ? 6.186 -3.923 -0.231 1.00 92.75 114 TYR A C 1
ATOM 919 O O . TYR A 1 114 ? 7.126 -3.489 -0.896 1.00 92.75 114 TYR A O 1
ATOM 927 N N . ARG A 1 115 ? 5.397 -4.904 -0.667 1.00 95.19 115 ARG A N 1
ATOM 928 C CA . ARG A 1 115 ? 5.360 -5.406 -2.049 1.00 95.19 115 ARG A CA 1
ATOM 929 C C . ARG A 1 115 ? 4.417 -4.532 -2.875 1.00 95.19 115 ARG A C 1
ATOM 931 O O . ARG A 1 115 ? 3.648 -3.744 -2.324 1.00 95.19 115 ARG A O 1
ATOM 938 N N . LEU A 1 116 ? 4.422 -4.692 -4.200 1.00 95.62 116 LEU A N 1
ATOM 939 C CA . LEU A 1 116 ? 3.552 -3.896 -5.078 1.00 95.62 116 LEU A CA 1
ATOM 940 C C . LEU A 1 116 ? 2.065 -4.067 -4.730 1.00 95.62 116 LEU A C 1
ATOM 942 O O . LEU A 1 116 ? 1.342 -3.075 -4.680 1.00 95.62 116 LEU A O 1
ATOM 946 N N . ILE A 1 117 ? 1.636 -5.298 -4.427 1.00 96.31 117 ILE A N 1
ATOM 947 C CA . ILE A 1 117 ? 0.250 -5.593 -4.035 1.00 96.31 117 ILE A CA 1
ATOM 948 C C . ILE A 1 117 ? -0.171 -4.832 -2.774 1.00 96.31 117 ILE A C 1
ATOM 950 O O . ILE A 1 117 ? -1.279 -4.308 -2.729 1.00 96.31 117 ILE A O 1
ATOM 954 N N . ASP A 1 118 ? 0.734 -4.677 -1.805 1.00 94.81 118 ASP A N 1
ATOM 955 C CA . ASP A 1 118 ? 0.445 -3.994 -0.544 1.00 94.81 118 ASP A CA 1
ATOM 956 C C . ASP A 1 118 ? 0.205 -2.483 -0.779 1.00 94.81 118 ASP A C 1
ATOM 958 O O . ASP A 1 118 ? -0.687 -1.887 -0.176 1.00 94.81 118 ASP A O 1
ATOM 962 N N . PHE A 1 119 ? 0.939 -1.860 -1.714 1.00 93.69 119 PHE A N 1
ATOM 963 C CA . PHE A 1 119 ? 0.768 -0.440 -2.058 1.00 93.69 119 PHE A CA 1
ATOM 964 C C . PHE A 1 119 ? -0.558 -0.119 -2.757 1.00 93.69 119 PHE A C 1
ATOM 966 O O . PHE A 1 119 ? -1.018 1.023 -2.702 1.00 93.69 119 PHE A O 1
ATOM 973 N N . VAL A 1 120 ? -1.164 -1.097 -3.433 1.00 94.19 120 VAL A N 1
ATOM 974 C CA . VAL A 1 120 ? -2.381 -0.900 -4.236 1.00 94.19 120 VAL A CA 1
ATOM 975 C C . VAL A 1 120 ? -3.626 -1.516 -3.596 1.00 94.19 120 VAL A C 1
ATOM 977 O O . VAL A 1 120 ? -4.669 -1.588 -4.238 1.00 94.19 120 VAL A O 1
ATOM 980 N N . CYS A 1 121 ? -3.567 -1.886 -2.312 1.00 90.88 121 CYS A N 1
ATOM 981 C CA . CYS A 1 121 ? -4.679 -2.459 -1.535 1.00 90.88 121 CYS A CA 1
ATOM 982 C C . CYS A 1 121 ? -5.929 -1.563 -1.392 1.00 90.88 121 CYS A C 1
ATOM 984 O O . CYS A 1 121 ? -6.891 -1.943 -0.733 1.00 90.88 121 CYS A O 1
ATOM 986 N N . ASN A 1 122 ? -5.951 -0.373 -1.990 1.00 89.25 122 ASN A N 1
ATOM 987 C CA . ASN A 1 122 ? -7.137 0.476 -2.122 1.00 89.25 122 ASN A CA 1
ATOM 988 C C . ASN A 1 122 ? -7.799 0.382 -3.514 1.00 89.25 122 ASN A C 1
ATOM 990 O O . ASN A 1 122 ? -8.712 1.152 -3.815 1.00 89.25 122 ASN A O 1
ATOM 994 N N . ARG A 1 123 ? -7.316 -0.512 -4.384 1.00 92.25 123 ARG A N 1
ATOM 995 C CA . ARG A 1 123 ? -7.716 -0.660 -5.787 1.00 92.25 123 ARG A CA 1
ATOM 996 C C . ARG A 1 123 ? -7.905 -2.132 -6.132 1.00 92.25 123 ARG A C 1
ATOM 998 O O . ARG A 1 123 ? -6.955 -2.819 -6.493 1.00 92.25 123 ARG A O 1
ATOM 1005 N N . GLU A 1 124 ? -9.143 -2.604 -6.017 1.00 93.19 124 GLU A N 1
ATOM 1006 C CA . GLU A 1 124 ? -9.492 -4.018 -6.225 1.00 93.19 124 GLU A CA 1
ATOM 1007 C C . GLU A 1 124 ? -9.104 -4.517 -7.621 1.00 93.19 124 GLU A C 1
ATOM 1009 O O . GLU A 1 124 ? -8.555 -5.603 -7.749 1.00 93.19 124 GLU A O 1
ATOM 1014 N N . ASP A 1 125 ? -9.269 -3.677 -8.647 1.00 94.50 125 ASP A N 1
ATOM 1015 C CA . ASP A 1 125 ? -8.880 -3.972 -10.028 1.00 94.50 125 ASP A CA 1
ATOM 1016 C C . ASP A 1 125 ? -7.384 -4.288 -10.178 1.00 94.50 125 ASP A C 1
ATOM 1018 O O . ASP A 1 125 ? -7.002 -5.205 -10.905 1.00 94.50 125 ASP A O 1
ATOM 1022 N N . LEU A 1 126 ? -6.529 -3.548 -9.468 1.00 96.19 126 LEU A N 1
ATOM 1023 C CA . LEU A 1 126 ? -5.082 -3.758 -9.500 1.00 96.19 126 LEU A CA 1
ATOM 1024 C C . LEU A 1 126 ? -4.665 -4.957 -8.649 1.00 96.19 126 LEU A C 1
ATOM 1026 O O . LEU A 1 126 ? -3.750 -5.681 -9.034 1.00 96.19 126 LEU A O 1
ATOM 1030 N N . VAL A 1 127 ? -5.332 -5.180 -7.514 1.00 96.81 127 VAL A N 1
ATOM 1031 C CA . VAL A 1 127 ? -5.092 -6.363 -6.677 1.00 96.81 127 VAL A CA 1
ATOM 1032 C C . VAL A 1 127 ? -5.421 -7.636 -7.455 1.00 96.81 127 VAL A C 1
ATOM 1034 O O . VAL A 1 127 ? -4.607 -8.555 -7.470 1.00 96.81 127 VAL A O 1
ATOM 1037 N N . ASP A 1 128 ? -6.554 -7.668 -8.153 1.00 95.69 128 ASP A N 1
ATOM 1038 C CA . ASP A 1 128 ? -6.982 -8.809 -8.973 1.00 95.69 128 ASP A CA 1
ATOM 1039 C C . ASP A 1 128 ? -5.967 -9.125 -10.048 1.00 95.69 128 ASP A C 1
ATOM 1041 O O . ASP A 1 128 ? -5.489 -10.253 -10.153 1.00 95.69 128 ASP A O 1
ATOM 1045 N N . TRP A 1 129 ? -5.571 -8.087 -10.779 1.00 97.38 129 TRP A N 1
ATOM 1046 C CA . TRP A 1 129 ? -4.567 -8.221 -11.808 1.00 97.38 129 TRP A CA 1
ATOM 1047 C C . TRP A 1 129 ? -3.253 -8.774 -11.240 1.00 97.38 129 TRP A C 1
ATOM 1049 O O . TRP A 1 129 ? -2.686 -9.703 -11.805 1.00 97.38 129 TRP A O 1
ATOM 1059 N N . LEU A 1 130 ? -2.775 -8.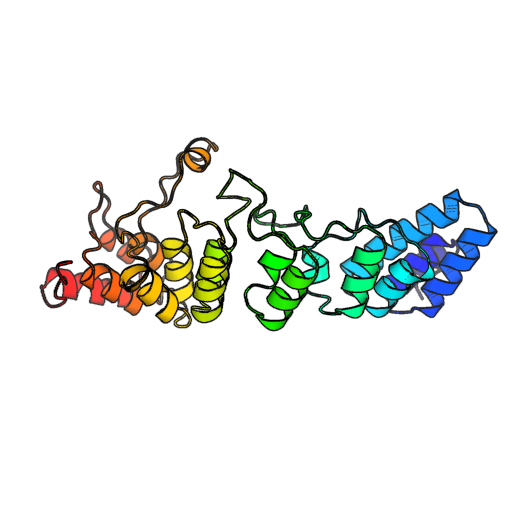268 -10.099 1.00 97.81 130 LEU A N 1
ATOM 1060 C CA . LEU A 1 130 ? -1.537 -8.754 -9.486 1.00 97.81 130 LEU A CA 1
ATOM 1061 C C . LEU A 1 130 ? -1.639 -10.221 -9.045 1.00 97.81 130 LEU A C 1
ATOM 1063 O O . LEU A 1 130 ? -0.685 -10.974 -9.246 1.00 97.81 130 LEU A O 1
ATOM 1067 N N . LEU A 1 131 ? -2.776 -10.641 -8.486 1.00 97.50 131 LEU A N 1
ATOM 1068 C CA . LEU A 1 131 ? -3.011 -12.036 -8.099 1.00 97.50 131 LEU A CA 1
ATOM 1069 C C . LEU A 1 131 ? -3.011 -12.967 -9.316 1.00 97.50 131 LEU A C 1
ATOM 1071 O O . LEU A 1 131 ? -2.332 -13.995 -9.293 1.00 97.50 131 LEU A O 1
ATOM 1075 N N . ASP A 1 132 ? -3.670 -12.567 -10.406 1.00 97.62 132 ASP A N 1
ATOM 1076 C CA . ASP A 1 132 ? -3.673 -13.310 -11.674 1.00 97.62 132 ASP A CA 1
ATOM 1077 C C . ASP A 1 132 ? -2.265 -13.434 -12.290 1.00 97.62 132 ASP A C 1
ATOM 1079 O O . ASP A 1 132 ? -2.001 -14.344 -13.078 1.00 97.62 132 ASP A O 1
ATOM 1083 N N . HIS A 1 133 ? -1.340 -12.551 -11.899 1.00 97.50 133 HIS A N 1
ATOM 1084 C CA . HIS A 1 133 ? 0.048 -12.513 -12.369 1.00 97.50 133 HIS A CA 1
ATOM 1085 C C . HIS A 1 133 ? 1.064 -13.031 -11.335 1.00 97.50 133 HIS A C 1
ATOM 1087 O O . HIS A 1 133 ? 2.271 -12.830 -11.489 1.00 97.50 133 HIS A O 1
ATOM 1093 N N . GLY A 1 134 ? 0.602 -13.747 -10.304 1.00 96.94 134 GLY A N 1
ATOM 1094 C CA . GLY A 1 134 ? 1.469 -14.477 -9.376 1.00 96.94 134 GLY A CA 1
ATOM 1095 C C . GLY A 1 134 ? 1.947 -13.681 -8.159 1.00 96.94 134 GLY A C 1
ATOM 1096 O O . GLY A 1 134 ? 2.898 -14.106 -7.493 1.00 96.94 134 GLY A O 1
ATOM 1097 N N . ALA A 1 135 ? 1.311 -12.550 -7.839 1.00 97.69 135 ALA A N 1
ATOM 1098 C CA . ALA A 1 135 ? 1.485 -11.936 -6.528 1.00 97.69 135 ALA A CA 1
ATOM 1099 C C . ALA A 1 135 ? 0.972 -12.878 -5.428 1.00 97.69 135 ALA A C 1
ATOM 1101 O O . ALA A 1 135 ? -0.106 -13.461 -5.546 1.00 97.69 135 ALA A O 1
ATOM 1102 N N . THR A 1 136 ? 1.733 -13.031 -4.346 1.00 97.00 136 THR A N 1
ATOM 1103 C CA . THR A 1 136 ? 1.349 -13.877 -3.214 1.00 97.00 136 THR A CA 1
ATOM 1104 C C . THR A 1 136 ? 0.665 -13.063 -2.123 1.00 97.00 136 THR A C 1
ATOM 1106 O O . THR A 1 136 ? 0.979 -11.896 -1.889 1.00 97.00 136 THR A O 1
ATOM 1109 N N . LEU A 1 137 ? -0.258 -13.688 -1.395 1.00 96.38 137 LEU A N 1
ATOM 1110 C CA . LEU A 1 137 ? -0.887 -13.075 -0.217 1.00 96.38 137 LEU A CA 1
ATOM 1111 C C . LEU A 1 137 ? -0.006 -13.180 1.031 1.00 96.38 137 LEU A C 1
ATOM 1113 O O . LEU A 1 137 ? -0.093 -12.329 1.913 1.00 96.38 137 LEU A O 1
ATOM 1117 N N . ASP A 1 138 ? 0.873 -14.179 1.047 1.00 93.94 138 ASP A N 1
ATOM 1118 C CA . ASP A 1 138 ? 1.829 -14.471 2.105 1.00 93.94 138 ASP A CA 1
ATOM 1119 C C . ASP A 1 138 ? 3.194 -14.787 1.481 1.00 93.94 138 ASP A C 1
ATOM 1121 O O . ASP A 1 138 ? 3.282 -15.444 0.438 1.00 93.94 138 ASP A O 1
ATOM 1125 N N . ASP A 1 139 ? 4.258 -14.289 2.092 1.00 88.31 139 ASP A N 1
ATOM 1126 C CA . ASP A 1 139 ? 5.645 -14.604 1.749 1.00 88.31 139 ASP A CA 1
ATOM 1127 C C . ASP A 1 139 ? 6.434 -15.175 2.940 1.00 88.31 139 ASP A C 1
ATOM 1129 O O . ASP A 1 139 ? 7.640 -15.395 2.833 1.00 88.31 139 ASP A O 1
ATOM 1133 N N . GLY A 1 140 ? 5.751 -15.482 4.049 1.00 88.88 140 GLY A N 1
ATOM 1134 C CA . GLY A 1 140 ? 6.321 -16.121 5.231 1.00 88.88 140 GLY A CA 1
ATOM 1135 C C . GLY A 1 140 ? 7.133 -15.187 6.128 1.00 88.88 140 GLY A C 1
ATOM 1136 O O . GLY A 1 140 ? 7.817 -15.670 7.039 1.00 88.88 140 GLY A O 1
ATOM 1137 N N . GLU A 1 141 ? 7.085 -13.874 5.889 1.00 87.81 141 GLU A N 1
ATOM 1138 C CA . GLU A 1 141 ? 7.755 -12.898 6.743 1.00 87.81 141 GLU A CA 1
ATOM 1139 C C . GLU A 1 141 ? 7.163 -12.887 8.153 1.00 87.81 141 GLU A C 1
ATOM 1141 O O . GLU A 1 141 ? 5.951 -12.854 8.361 1.00 87.81 141 GLU A O 1
ATOM 1146 N N . LYS A 1 142 ? 8.052 -12.903 9.148 1.00 83.62 142 LYS A N 1
ATOM 1147 C CA . LYS A 1 142 ? 7.661 -12.959 10.565 1.00 83.62 142 LYS A CA 1
ATOM 1148 C C . LYS A 1 142 ? 7.596 -11.589 11.221 1.00 83.62 142 LYS A C 1
ATOM 1150 O O . LYS A 1 142 ? 6.939 -11.430 12.243 1.00 83.62 142 LYS A O 1
ATOM 1155 N N . ASP A 1 143 ? 8.288 -10.609 10.648 1.00 83.69 143 ASP A N 1
ATOM 1156 C CA . ASP A 1 143 ? 8.293 -9.239 11.142 1.00 83.69 143 ASP A CA 1
ATOM 1157 C C . ASP A 1 143 ? 6.993 -8.541 10.732 1.00 83.69 143 ASP A C 1
ATOM 1159 O O . ASP A 1 143 ? 6.914 -7.830 9.731 1.00 83.69 143 ASP A O 1
ATOM 1163 N N . THR A 1 144 ? 5.932 -8.732 11.507 1.00 83.00 144 THR A N 1
ATOM 1164 C CA . THR A 1 144 ? 4.635 -8.120 11.185 1.00 83.00 144 THR A CA 1
ATOM 1165 C C . THR A 1 144 ? 4.639 -6.597 11.387 1.00 83.00 144 THR A C 1
ATOM 1167 O O . THR A 1 144 ? 3.667 -5.903 11.052 1.00 83.00 144 THR A O 1
ATOM 1170 N N . TYR A 1 145 ? 5.738 -6.037 11.913 1.00 81.69 145 TYR A N 1
ATOM 1171 C CA . TYR A 1 145 ? 5.890 -4.606 12.078 1.00 81.69 145 TYR A CA 1
ATOM 1172 C C . TYR A 1 145 ? 6.296 -3.912 10.780 1.00 81.69 145 TYR A C 1
ATOM 1174 O O . TYR A 1 145 ? 5.546 -3.067 10.274 1.00 81.69 145 TYR A O 1
ATOM 1182 N N . PHE A 1 146 ? 7.468 -4.275 10.252 1.00 84.38 146 PHE A N 1
ATOM 1183 C CA . PHE A 1 146 ? 8.026 -3.716 9.020 1.00 84.38 146 PHE A CA 1
ATOM 1184 C C . PHE A 1 146 ? 7.476 -4.406 7.768 1.00 84.38 146 PHE A C 1
ATOM 1186 O O . PHE A 1 146 ? 7.441 -3.800 6.698 1.00 84.38 146 PHE A O 1
ATOM 1193 N N . THR A 1 147 ? 6.997 -5.641 7.887 1.00 88.44 147 THR A N 1
ATOM 1194 C CA . THR A 1 147 ? 6.377 -6.411 6.802 1.00 88.44 147 THR A CA 1
ATOM 1195 C C . THR A 1 147 ? 4.990 -6.894 7.225 1.00 88.44 147 THR A C 1
ATOM 1197 O O . THR A 1 147 ? 4.778 -8.089 7.415 1.00 88.44 147 THR A O 1
ATOM 1200 N N . PRO A 1 148 ? 4.025 -5.977 7.427 1.00 89.69 148 PRO A N 1
ATOM 1201 C CA . PRO A 1 148 ? 2.714 -6.361 7.927 1.00 89.69 148 PRO A CA 1
ATOM 1202 C C . PRO A 1 148 ? 1.974 -7.256 6.916 1.00 89.69 148 PRO A C 1
ATOM 1204 O O . PRO A 1 148 ? 2.061 -7.005 5.709 1.00 89.69 148 PRO A O 1
ATOM 1207 N N . PRO A 1 149 ? 1.206 -8.252 7.393 1.00 93.56 149 PRO A N 1
ATOM 1208 C CA . PRO A 1 149 ? 0.314 -9.052 6.560 1.00 93.56 149 PRO A CA 1
ATOM 1209 C C . PRO A 1 149 ? -0.653 -8.198 5.735 1.00 93.56 149 PRO A C 1
ATOM 1211 O O . PRO A 1 149 ? -1.102 -7.138 6.181 1.00 93.56 149 PRO A O 1
ATOM 1214 N N . ILE A 1 150 ? -1.021 -8.677 4.544 1.00 95.75 150 ILE A N 1
ATOM 1215 C CA . ILE A 1 150 ? -1.839 -7.902 3.600 1.00 95.75 150 ILE A CA 1
ATOM 1216 C C . ILE A 1 150 ? -3.207 -7.512 4.180 1.00 95.75 150 ILE A C 1
ATOM 1218 O O . ILE A 1 150 ? -3.670 -6.398 3.933 1.00 95.75 150 ILE A O 1
ATOM 1222 N N . LEU A 1 151 ? -3.824 -8.357 5.019 1.00 96.62 151 LEU A N 1
ATOM 1223 C CA . LEU A 1 151 ? -5.092 -8.028 5.682 1.00 96.62 151 LEU A CA 1
ATOM 1224 C C . LEU A 1 151 ? -4.966 -6.826 6.624 1.00 96.62 151 LEU A C 1
ATOM 1226 O O . LEU A 1 151 ? -5.884 -6.011 6.688 1.00 96.62 151 LEU A O 1
ATOM 1230 N N . GLN A 1 152 ? -3.810 -6.628 7.262 1.00 94.44 152 GLN A N 1
ATOM 1231 C CA . GLN A 1 152 ? -3.533 -5.424 8.048 1.00 94.44 152 GLN A CA 1
ATOM 1232 C C . GLN A 1 152 ? -3.446 -4.175 7.169 1.00 94.44 152 GLN A C 1
ATOM 1234 O O . GLN A 1 152 ? -3.941 -3.116 7.551 1.00 94.44 152 GLN A O 1
ATOM 1239 N N . VAL A 1 153 ? -2.865 -4.286 5.974 1.00 94.19 153 VAL A N 1
ATOM 1240 C CA . VAL A 1 153 ? -2.809 -3.173 5.015 1.00 94.19 153 VAL A CA 1
ATOM 1241 C C . VAL A 1 153 ? -4.203 -2.841 4.474 1.00 94.19 153 VAL A C 1
ATOM 1243 O O . VAL A 1 153 ? -4.555 -1.670 4.327 1.00 94.19 153 VAL A O 1
ATOM 1246 N N . VAL A 1 154 ? -5.039 -3.850 4.221 1.00 96.25 154 VAL A N 1
ATOM 1247 C CA . VAL A 1 154 ? -6.431 -3.639 3.796 1.00 96.25 154 VAL A CA 1
ATOM 1248 C C . VAL A 1 154 ? -7.274 -3.049 4.929 1.00 96.25 154 VAL A C 1
ATOM 1250 O O . VAL A 1 154 ? -8.060 -2.137 4.680 1.00 96.25 154 VAL A O 1
ATOM 1253 N N . ALA A 1 155 ? -7.066 -3.489 6.173 1.00 95.94 155 ALA A N 1
ATOM 1254 C CA . ALA A 1 155 ? -7.694 -2.907 7.358 1.00 95.94 155 ALA A CA 1
ATOM 1255 C C . ALA A 1 155 ? -7.320 -1.424 7.536 1.00 95.94 155 ALA A C 1
ATOM 1257 O O . ALA A 1 155 ? -8.187 -0.603 7.827 1.00 95.94 155 ALA A O 1
ATOM 1258 N N . GLU A 1 156 ? -6.058 -1.060 7.277 1.00 92.62 156 GLU A N 1
ATOM 1259 C CA . GLU A 1 156 ? -5.596 0.335 7.286 1.00 92.62 156 GLU A CA 1
ATOM 1260 C C . GLU A 1 156 ? -6.305 1.191 6.213 1.00 92.62 156 GLU A C 1
ATOM 1262 O O . GLU A 1 156 ? -6.613 2.356 6.461 1.00 92.62 156 GLU A O 1
ATOM 1267 N N . ASN A 1 157 ? -6.604 0.623 5.039 1.00 92.50 157 ASN A N 1
ATOM 1268 C CA . ASN A 1 157 ? -7.332 1.303 3.955 1.00 92.50 157 ASN A CA 1
ATOM 1269 C C . ASN A 1 157 ? -8.867 1.234 4.091 1.00 92.50 157 ASN A C 1
ATOM 1271 O O . ASN A 1 157 ? -9.585 1.965 3.411 1.00 92.50 157 ASN A O 1
ATOM 1275 N N . GLY A 1 158 ? -9.379 0.344 4.941 1.00 94.38 158 GLY A N 1
ATOM 1276 C CA . GLY A 1 158 ? -10.786 0.221 5.307 1.00 94.38 158 GLY A CA 1
ATOM 1277 C C . GLY A 1 158 ? -11.735 -0.392 4.269 1.00 94.38 158 GLY A C 1
ATOM 1278 O O . GLY A 1 158 ? -12.943 -0.215 4.419 1.00 94.38 158 GLY A O 1
ATOM 1279 N N . SER A 1 159 ? -11.247 -1.120 3.254 1.00 95.25 159 SER A N 1
ATOM 1280 C CA . SER A 1 159 ? -12.127 -1.865 2.328 1.00 95.25 159 SER A CA 1
ATOM 1281 C C . SER A 1 159 ? -12.545 -3.217 2.919 1.00 95.25 159 SER A C 1
ATOM 1283 O O . SER A 1 159 ? -11.763 -4.167 2.940 1.00 95.25 159 SER A O 1
ATOM 1285 N N . VAL A 1 160 ? -13.786 -3.311 3.411 1.00 96.94 160 VAL A N 1
ATOM 1286 C CA . VAL A 1 160 ? -14.342 -4.552 3.990 1.00 96.94 160 VAL A CA 1
ATOM 1287 C C . VAL A 1 160 ? -14.522 -5.639 2.928 1.00 96.94 160 VAL A C 1
ATOM 1289 O O . VAL A 1 160 ? -14.249 -6.808 3.200 1.00 96.94 160 VAL A O 1
ATOM 1292 N N . ASP A 1 161 ? -14.932 -5.272 1.715 1.00 96.62 161 ASP A N 1
ATOM 1293 C CA . ASP A 1 161 ? -15.173 -6.232 0.634 1.00 96.62 161 ASP A CA 1
ATOM 1294 C C . ASP A 1 161 ? -13.870 -6.876 0.159 1.00 96.62 161 ASP A C 1
ATOM 1296 O O . ASP A 1 161 ? -13.768 -8.109 0.107 1.00 96.62 161 ASP A O 1
ATOM 1300 N N . LEU A 1 162 ? -12.836 -6.060 -0.077 1.00 97.31 162 LEU A N 1
ATOM 1301 C CA . LEU A 1 162 ? -11.508 -6.569 -0.399 1.00 97.31 162 LEU A CA 1
ATOM 1302 C C . LEU A 1 162 ? -10.962 -7.436 0.738 1.00 97.31 162 LEU A C 1
ATOM 1304 O O . LEU A 1 162 ? -10.438 -8.515 0.474 1.00 97.31 162 LEU A O 1
ATOM 1308 N N . TYR A 1 163 ? -11.131 -7.018 1.996 1.00 97.81 163 TYR A N 1
ATOM 1309 C CA . TYR A 1 163 ? -10.689 -7.808 3.143 1.00 97.81 163 TYR A CA 1
ATOM 1310 C C . TYR A 1 163 ? -11.350 -9.192 3.149 1.00 97.81 163 TYR A C 1
ATOM 1312 O O . TYR A 1 163 ? -10.653 -10.207 3.168 1.00 97.81 163 TYR A O 1
ATOM 1320 N N . LYS A 1 164 ? -12.690 -9.256 3.080 1.00 97.94 164 LYS A N 1
ATOM 1321 C CA . LYS A 1 164 ? -13.451 -10.520 3.059 1.00 97.94 164 LYS A CA 1
ATOM 1322 C C . LYS A 1 164 ? -13.002 -11.418 1.912 1.00 97.94 164 LYS A C 1
ATOM 1324 O O . LYS A 1 164 ? -12.938 -12.639 2.056 1.00 97.94 164 LYS A O 1
ATOM 1329 N N . ARG A 1 165 ? -12.700 -10.827 0.757 1.00 97.25 165 ARG A N 1
ATOM 1330 C CA . ARG A 1 165 ? -12.215 -11.560 -0.409 1.00 97.25 165 ARG A CA 1
ATOM 1331 C C . ARG A 1 165 ? -10.816 -12.130 -0.190 1.00 97.25 165 ARG A C 1
ATOM 1333 O O . ARG A 1 165 ? -10.632 -13.326 -0.392 1.00 97.25 165 ARG A O 1
ATOM 1340 N N . LEU A 1 166 ? -9.858 -11.318 0.250 1.00 97.75 166 LEU A N 1
ATOM 1341 C CA . LEU A 1 166 ? -8.492 -11.776 0.512 1.00 97.75 166 LEU A CA 1
ATOM 1342 C C . LEU A 1 166 ? -8.450 -12.820 1.635 1.00 97.75 166 LEU A C 1
ATOM 1344 O O . LEU A 1 166 ? -7.736 -13.813 1.516 1.00 97.75 166 LEU A O 1
ATOM 1348 N N . GLN A 1 167 ? -9.279 -12.667 2.669 1.00 97.56 167 GLN A N 1
ATOM 1349 C CA . GLN A 1 167 ? -9.434 -13.664 3.728 1.00 97.56 167 GLN A CA 1
ATOM 1350 C C . GLN A 1 167 ? -9.906 -15.015 3.168 1.00 97.56 167 GLN A C 1
ATOM 1352 O O . GLN A 1 167 ? -9.331 -16.051 3.493 1.00 97.56 167 GLN A O 1
ATOM 1357 N N . LYS A 1 168 ? -10.906 -15.026 2.272 1.00 97.56 168 LYS A N 1
ATOM 1358 C CA . LYS A 1 168 ? -11.365 -16.258 1.597 1.00 97.56 168 LYS A CA 1
ATOM 1359 C C . LYS A 1 168 ? -10.278 -16.916 0.745 1.00 97.56 168 LYS A C 1
ATOM 1361 O O . LYS A 1 168 ? -10.312 -18.129 0.565 1.00 97.56 168 LYS A O 1
ATOM 1366 N N . LEU A 1 169 ? -9.334 -16.129 0.230 1.00 97.25 169 LEU A N 1
ATOM 1367 C CA . LEU A 1 169 ? -8.167 -16.615 -0.509 1.00 97.25 169 LEU A CA 1
ATOM 1368 C C . LEU A 1 169 ? -7.017 -17.072 0.408 1.00 97.25 169 LEU A C 1
ATOM 1370 O O . LEU A 1 169 ? -5.976 -17.490 -0.092 1.00 97.25 169 LEU A O 1
ATOM 1374 N N . GLY A 1 170 ? -7.195 -17.023 1.731 1.00 96.69 170 GLY A N 1
ATOM 1375 C CA . GLY A 1 170 ? -6.199 -17.468 2.704 1.00 96.69 170 GLY A CA 1
ATOM 1376 C C . GLY A 1 170 ? -5.148 -16.416 3.051 1.00 96.69 170 GLY A C 1
ATOM 1377 O O . GLY A 1 170 ? -4.065 -16.780 3.500 1.00 96.69 170 GLY A O 1
ATOM 1378 N N . ALA A 1 171 ? -5.433 -15.127 2.842 1.00 97.12 171 ALA A N 1
ATOM 1379 C CA . ALA A 1 171 ? -4.539 -14.068 3.294 1.00 97.12 171 ALA A CA 1
ATOM 1380 C C . ALA A 1 171 ? -4.331 -14.128 4.824 1.00 97.12 171 ALA A C 1
ATOM 1382 O O . ALA A 1 171 ? -5.305 -14.307 5.562 1.00 97.12 171 ALA A O 1
ATOM 1383 N N . PRO A 1 172 ? -3.088 -13.965 5.311 1.00 95.19 172 PRO A N 1
ATOM 1384 C CA . PRO A 1 172 ? -2.785 -14.066 6.731 1.00 95.19 172 PRO A CA 1
ATOM 1385 C C . PRO A 1 172 ? -3.316 -12.860 7.509 1.00 95.19 172 PRO A C 1
ATOM 1387 O O . PRO A 1 172 ? -3.237 -11.718 7.043 1.00 95.19 172 PRO A O 1
ATOM 1390 N N . HIS A 1 173 ? -3.807 -13.127 8.720 1.00 92.88 173 HIS A N 1
ATOM 1391 C CA . HIS A 1 173 ? -4.190 -12.088 9.668 1.00 92.88 173 HIS A CA 1
ATOM 1392 C C . HIS A 1 173 ? -2.959 -11.448 10.320 1.00 92.88 173 HIS A C 1
ATOM 1394 O O . HIS A 1 173 ? -1.995 -12.133 10.666 1.00 92.88 173 HIS A O 1
ATOM 1400 N N . GLY A 1 174 ? -3.004 -10.132 10.511 1.00 89.12 174 GLY A N 1
ATOM 1401 C CA . GLY A 1 174 ? -2.004 -9.369 11.253 1.00 89.12 174 GLY A CA 1
ATOM 1402 C C . GLY A 1 174 ? -2.438 -9.070 12.691 1.00 89.12 174 GLY A C 1
ATOM 1403 O O . GLY A 1 174 ? -3.628 -8.888 12.954 1.00 89.12 174 GLY A O 1
ATOM 1404 N N . PRO A 1 175 ? -1.491 -8.931 13.637 1.00 87.94 175 PRO A N 1
ATOM 1405 C CA . PRO A 1 175 ? -1.817 -8.674 15.041 1.00 87.94 175 PRO A CA 1
ATOM 1406 C C . PRO A 1 175 ? -2.386 -7.269 15.299 1.00 87.94 175 PRO A C 1
ATOM 1408 O O . PRO A 1 175 ? -2.861 -7.009 16.400 1.00 87.94 175 PRO A O 1
ATOM 1411 N N . ARG A 1 176 ? -2.338 -6.362 14.308 1.00 90.62 176 ARG A N 1
ATOM 1412 C CA . ARG A 1 176 ? -2.672 -4.934 14.475 1.00 90.62 176 ARG A CA 1
ATOM 1413 C C . ARG A 1 176 ? -3.793 -4.436 13.576 1.00 90.62 176 ARG A C 1
ATOM 1415 O O . ARG A 1 176 ? -3.952 -3.229 13.415 1.00 90.62 176 ARG A O 1
ATOM 1422 N N . GLU A 1 177 ? -4.548 -5.338 12.954 1.00 94.62 177 GLU A N 1
ATOM 1423 C CA . GLU A 1 177 ? -5.641 -4.984 12.036 1.00 94.62 177 GLU A CA 1
ATOM 1424 C C . GLU A 1 177 ? -6.627 -3.997 12.667 1.00 94.62 177 GLU A C 1
ATOM 1426 O O . GLU A 1 177 ? -6.929 -2.959 12.077 1.00 94.62 177 GLU A O 1
ATOM 1431 N N . LEU A 1 178 ? -7.065 -4.275 13.900 1.00 96.38 178 LEU A N 1
ATOM 1432 C CA . LEU A 1 178 ? -7.989 -3.402 14.615 1.00 96.38 178 LEU A CA 1
ATOM 1433 C C . LEU A 1 178 ? -7.339 -2.061 14.985 1.00 96.38 178 LEU A C 1
ATOM 1435 O O . LEU A 1 178 ? -7.960 -1.016 14.806 1.00 96.38 178 LEU A O 1
ATOM 1439 N N . HIS A 1 179 ? -6.086 -2.055 15.448 1.00 94.38 179 HIS A N 1
ATOM 1440 C CA . HIS A 1 179 ? -5.374 -0.833 15.841 1.00 94.38 179 HIS A CA 1
ATOM 1441 C C . HIS A 1 179 ? -5.202 0.135 14.670 1.00 94.38 179 HIS A C 1
ATOM 1443 O O . HIS A 1 179 ? -5.503 1.327 14.796 1.00 94.38 179 HIS A O 1
ATOM 1449 N N . VAL A 1 180 ? -4.763 -0.370 13.509 1.00 92.25 180 VAL A N 1
ATOM 1450 C CA . VAL A 1 180 ? -4.574 0.472 12.318 1.00 92.25 180 VAL A CA 1
ATOM 1451 C C . VAL A 1 180 ? -5.907 0.953 11.751 1.00 92.25 180 VAL A C 1
ATOM 1453 O O . VAL A 1 180 ? -6.009 2.127 11.386 1.00 92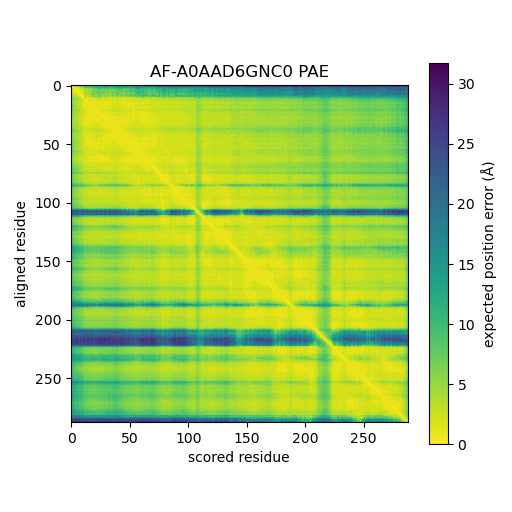.25 180 VAL A O 1
ATOM 1456 N N . ALA A 1 181 ? -6.942 0.104 11.745 1.00 95.75 181 ALA A N 1
ATOM 1457 C CA . ALA A 1 181 ? -8.284 0.495 11.321 1.00 95.75 181 ALA A CA 1
ATOM 1458 C C . ALA A 1 181 ? -8.855 1.593 12.228 1.00 95.75 181 ALA A C 1
ATOM 1460 O O . ALA A 1 181 ? -9.373 2.595 11.734 1.00 95.75 181 ALA A O 1
ATOM 1461 N N . VAL A 1 182 ? -8.697 1.459 13.551 1.00 95.75 182 VAL A N 1
ATOM 1462 C CA . VAL A 1 182 ? -9.154 2.459 14.525 1.00 95.75 182 VAL A CA 1
ATOM 1463 C C . VAL A 1 182 ? -8.458 3.797 14.308 1.00 95.75 182 VAL A C 1
ATOM 1465 O O . VAL A 1 182 ? -9.144 4.807 14.162 1.00 95.75 182 VAL A O 1
ATOM 1468 N N . LYS A 1 183 ? -7.128 3.822 14.173 1.00 92.50 183 LYS A N 1
ATOM 1469 C CA . LYS A 1 183 ? -6.392 5.070 13.901 1.00 92.50 183 LYS A CA 1
ATOM 1470 C C . LYS A 1 183 ? -6.909 5.808 12.681 1.00 92.50 183 LYS A C 1
ATOM 1472 O O . LYS A 1 183 ? -7.064 7.023 12.691 1.00 92.50 183 LYS A O 1
ATOM 1477 N N . LYS A 1 184 ? -7.141 5.066 11.602 1.00 91.38 184 LYS A N 1
ATOM 1478 C CA . LYS A 1 184 ? -7.591 5.636 10.333 1.00 91.38 184 LYS A CA 1
ATOM 1479 C C . LYS A 1 184 ? -9.061 6.039 10.397 1.00 91.38 184 LYS A C 1
ATOM 1481 O O . LYS A 1 184 ? -9.449 7.021 9.769 1.00 91.38 184 LYS A O 1
ATOM 1486 N N . SER A 1 185 ? -9.867 5.349 11.203 1.00 91.44 185 SER A N 1
ATOM 1487 C CA . SER A 1 185 ? -11.265 5.707 11.448 1.00 91.44 185 SER A CA 1
ATOM 1488 C C . SER A 1 185 ? -11.437 7.046 12.170 1.00 91.44 185 SER A C 1
ATOM 1490 O O . SER A 1 185 ? -12.477 7.671 11.991 1.00 91.44 185 SER A O 1
ATOM 1492 N N . CYS A 1 186 ? -10.423 7.544 12.893 1.00 86.56 186 CYS A N 1
ATOM 1493 C CA . CYS A 1 186 ? -10.469 8.867 13.528 1.00 86.56 186 CYS A CA 1
ATOM 1494 C C . CYS A 1 186 ? -10.602 10.021 12.519 1.00 86.56 186 CYS A C 1
ATOM 1496 O O . CYS A 1 186 ? -11.053 11.101 12.888 1.00 86.56 186 CYS A O 1
ATOM 1498 N N . LEU A 1 187 ? -10.292 9.780 11.238 1.00 79.50 187 LEU A N 1
ATOM 1499 C CA . LEU A 1 187 ? -10.566 10.700 10.127 1.00 79.50 187 LEU A CA 1
ATOM 1500 C C . LEU A 1 187 ? -12.006 10.581 9.578 1.00 79.50 187 LEU A C 1
ATOM 1502 O O . LEU A 1 187 ? -12.342 11.220 8.586 1.00 79.50 187 LEU A O 1
ATOM 1506 N N . GLY A 1 188 ? -12.851 9.744 10.188 1.00 73.69 188 GLY A N 1
ATOM 1507 C CA . GLY A 1 188 ? -14.273 9.556 9.875 1.00 73.69 188 GLY A CA 1
ATOM 1508 C C . GLY A 1 188 ? -14.590 8.556 8.757 1.00 73.69 188 GLY A C 1
ATOM 1509 O O . GLY A 1 188 ? -15.759 8.278 8.511 1.00 73.69 188 GLY A O 1
ATOM 1510 N N . ILE A 1 189 ? -13.586 7.997 8.073 1.00 77.62 189 ILE A N 1
ATOM 1511 C CA . ILE A 1 189 ? -13.800 7.281 6.797 1.00 77.62 189 ILE A CA 1
ATOM 1512 C C . ILE A 1 189 ? -13.887 5.753 6.974 1.00 77.62 189 ILE A C 1
ATOM 1514 O O . ILE A 1 189 ? -14.554 5.076 6.196 1.00 77.62 189 ILE A O 1
ATOM 1518 N N . HIS A 1 190 ? -13.263 5.188 8.013 1.00 89.31 190 HIS A N 1
ATOM 1519 C CA . HIS A 1 190 ? -13.031 3.735 8.105 1.00 89.31 190 HIS A CA 1
ATOM 1520 C C . HIS A 1 190 ? -13.749 3.030 9.267 1.00 89.31 190 HIS A C 1
ATOM 1522 O O . HIS A 1 190 ? -13.426 1.891 9.597 1.00 89.31 190 HIS A O 1
ATOM 1528 N N . MET A 1 191 ? -14.767 3.655 9.868 1.00 95.44 191 MET A N 1
ATOM 1529 C CA . MET A 1 191 ? -15.584 3.004 10.905 1.00 95.44 191 MET A CA 1
ATOM 1530 C C . MET A 1 191 ? -16.261 1.692 10.467 1.00 95.44 191 MET A C 1
ATOM 1532 O O . MET A 1 191 ? -16.334 0.786 11.298 1.00 95.44 191 MET A O 1
ATOM 1536 N N . PRO A 1 192 ? -16.712 1.511 9.207 1.00 96.75 192 PRO A N 1
ATOM 1537 C CA . PRO A 1 192 ? -17.216 0.213 8.754 1.00 96.75 192 PRO A CA 1
ATOM 1538 C C . PRO A 1 192 ? -16.210 -0.932 8.935 1.00 96.75 192 PRO A C 1
ATOM 1540 O O . PRO A 1 192 ? -16.604 -2.019 9.344 1.00 96.75 192 PRO A O 1
ATOM 1543 N N . MET A 1 193 ? -14.914 -0.676 8.716 1.00 97.69 193 MET A N 1
ATOM 1544 C CA . MET A 1 193 ? -13.853 -1.663 8.942 1.00 97.69 193 MET A CA 1
ATOM 1545 C C . MET A 1 193 ? -13.676 -1.975 10.430 1.00 97.69 193 MET A C 1
ATOM 1547 O O . MET A 1 193 ? -13.588 -3.139 10.801 1.00 97.69 193 MET A O 1
ATOM 1551 N N . VAL A 1 194 ? -13.689 -0.959 11.301 1.00 98.00 194 VAL A N 1
ATOM 1552 C CA . VAL A 1 194 ? -13.611 -1.159 12.762 1.00 98.00 194 VAL A CA 1
ATOM 1553 C C . VAL A 1 194 ? -14.766 -2.032 13.254 1.00 98.00 194 VAL A C 1
ATOM 1555 O O . VAL A 1 194 ? -14.548 -2.983 14.003 1.00 98.00 194 VAL A O 1
ATOM 1558 N N . ARG A 1 195 ? -15.991 -1.742 12.797 1.00 97.69 195 ARG A N 1
ATOM 1559 C CA . ARG A 1 195 ? -17.178 -2.535 13.138 1.00 97.69 195 ARG A CA 1
ATOM 1560 C C . ARG A 1 195 ? -17.032 -3.964 12.637 1.00 97.69 195 ARG A C 1
ATOM 1562 O O . ARG A 1 195 ? -17.155 -4.881 13.432 1.00 97.69 195 ARG A O 1
ATOM 1569 N N . PHE A 1 196 ? -16.673 -4.146 11.368 1.00 98.19 196 PHE A N 1
ATOM 1570 C CA . PHE A 1 196 ? -16.441 -5.459 10.771 1.00 98.19 196 PHE A CA 1
ATOM 1571 C C . PHE A 1 196 ? -15.408 -6.301 11.548 1.00 98.19 196 PHE A C 1
ATOM 1573 O O . PHE A 1 196 ? -15.684 -7.453 11.881 1.00 98.19 196 PHE A O 1
ATOM 1580 N N . LEU A 1 197 ? -14.255 -5.728 11.904 1.00 98.19 197 LEU A N 1
ATOM 1581 C CA . LEU A 1 197 ? -13.208 -6.437 12.647 1.00 98.19 197 LEU A CA 1
ATOM 1582 C C . LEU A 1 197 ? -13.666 -6.859 14.055 1.00 98.19 197 LEU A C 1
ATOM 1584 O O . LEU A 1 197 ? -13.330 -7.946 14.517 1.00 98.19 197 LEU A O 1
ATOM 1588 N N . VAL A 1 198 ? -14.455 -6.036 14.749 1.00 97.81 198 VAL A N 1
ATOM 1589 C CA . VAL A 1 198 ? -14.928 -6.372 16.104 1.00 97.81 198 VAL A CA 1
ATOM 1590 C C . VAL A 1 198 ? -16.152 -7.294 16.081 1.00 97.81 198 VAL A C 1
ATOM 1592 O O . VAL A 1 198 ? -16.222 -8.221 16.885 1.00 97.81 198 VAL A O 1
ATOM 1595 N N . ASP A 1 199 ? -17.113 -7.043 15.190 1.00 97.19 199 ASP A N 1
ATOM 1596 C CA . ASP A 1 199 ? -18.390 -7.764 15.112 1.00 97.19 199 ASP A CA 1
ATOM 1597 C C . ASP A 1 199 ? -18.304 -9.095 14.381 1.00 97.19 199 ASP A C 1
ATOM 1599 O O . ASP A 1 199 ? -18.841 -10.091 14.856 1.00 97.19 199 ASP A O 1
ATOM 1603 N N . GLU A 1 200 ? -17.671 -9.107 13.210 1.00 97.12 200 GLU A N 1
ATOM 1604 C CA . GLU A 1 200 ? -17.667 -10.280 12.336 1.00 97.12 200 GLU A CA 1
ATOM 1605 C C . GLU A 1 200 ? -16.392 -11.108 12.517 1.00 97.12 200 GLU A C 1
ATOM 1607 O O . GLU A 1 200 ? -16.466 -12.332 12.573 1.00 97.12 200 GLU A O 1
ATOM 1612 N N . ILE A 1 201 ? -15.227 -10.459 12.634 1.00 96.75 201 ILE A N 1
ATOM 1613 C CA . ILE A 1 201 ? -13.948 -11.161 12.849 1.00 96.75 201 ILE A CA 1
ATOM 1614 C C . ILE A 1 201 ? -13.723 -11.489 14.332 1.00 96.75 201 ILE A C 1
ATOM 1616 O O . ILE A 1 201 ? -13.043 -12.461 14.658 1.00 96.75 201 ILE A O 1
ATOM 1620 N N . GLY A 1 202 ? -14.330 -10.724 15.243 1.00 95.88 202 GLY A N 1
ATOM 1621 C CA . GLY A 1 202 ? -14.256 -10.978 16.679 1.00 95.88 202 GLY A CA 1
ATOM 16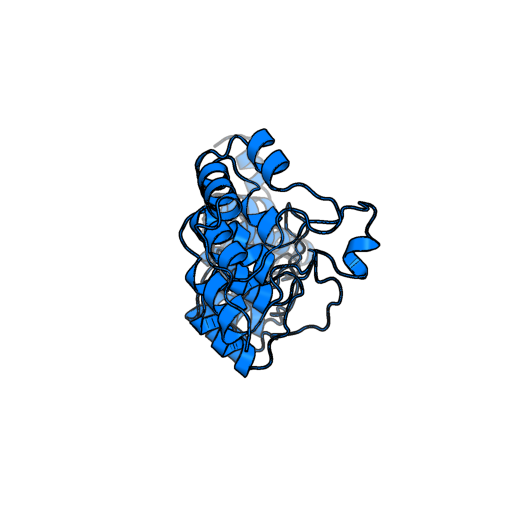22 C C . GLY A 1 202 ? -12.969 -10.491 17.345 1.00 95.88 202 GLY A C 1
ATOM 1623 O O . GLY A 1 202 ? -12.654 -10.981 18.432 1.00 95.88 202 GLY A O 1
ATOM 1624 N N . CYS A 1 203 ? -12.250 -9.536 16.741 1.00 96.38 203 CYS A N 1
ATOM 1625 C CA . CYS A 1 203 ? -11.036 -8.949 17.312 1.00 96.38 203 CYS A CA 1
ATOM 1626 C C . CYS A 1 203 ? -11.252 -8.482 18.763 1.00 96.38 203 CYS A C 1
ATOM 1628 O O . CYS A 1 203 ? -12.299 -7.924 19.112 1.00 96.38 203 CYS A O 1
ATOM 1630 N N . ASP A 1 204 ? -10.246 -8.699 19.610 1.00 95.44 204 ASP A N 1
ATOM 1631 C CA . ASP A 1 204 ? -10.277 -8.267 21.005 1.00 95.44 204 ASP A CA 1
ATOM 1632 C C . ASP A 1 204 ? -9.992 -6.760 21.109 1.00 95.44 204 ASP A C 1
ATOM 1634 O O . ASP A 1 204 ? -8.923 -6.269 20.743 1.00 95.44 204 ASP A O 1
ATOM 1638 N N . VAL A 1 205 ? -10.966 -6.016 21.635 1.00 96.75 205 VAL A N 1
ATOM 1639 C CA . VAL A 1 205 ? -10.893 -4.557 21.808 1.00 96.75 205 VAL A CA 1
ATOM 1640 C C . VAL A 1 205 ? -9.889 -4.117 22.877 1.00 96.75 205 VAL A C 1
ATOM 1642 O O . VAL A 1 205 ? -9.552 -2.934 22.929 1.00 96.75 205 VAL A O 1
ATOM 1645 N N . ASN A 1 206 ? -9.400 -5.047 23.704 1.00 94.75 206 ASN A N 1
ATOM 1646 C CA . ASN A 1 206 ? -8.372 -4.820 24.719 1.00 94.75 206 ASN A CA 1
ATOM 1647 C C . ASN A 1 206 ? -7.010 -5.423 24.341 1.00 94.75 206 ASN A C 1
ATOM 1649 O O . ASN A 1 206 ? -6.065 -5.325 25.125 1.00 94.75 206 ASN A O 1
ATOM 1653 N N . GLN A 1 207 ? -6.872 -6.007 23.146 1.00 92.25 207 GLN A N 1
ATOM 1654 C CA . GLN A 1 207 ? -5.597 -6.549 22.688 1.00 92.25 207 GLN A CA 1
ATOM 1655 C C . GLN A 1 207 ? -4.554 -5.434 22.591 1.00 92.25 207 GLN A C 1
ATOM 1657 O O . GLN A 1 207 ? -4.753 -4.444 21.892 1.00 92.25 207 GLN A O 1
ATOM 1662 N N . LEU A 1 208 ? -3.420 -5.589 23.270 1.00 88.44 208 LEU A N 1
ATOM 1663 C CA . LEU A 1 208 ? -2.324 -4.626 23.173 1.00 88.44 208 LEU A CA 1
ATOM 1664 C C . LEU A 1 208 ? -1.687 -4.656 21.784 1.00 88.44 208 LEU A C 1
ATOM 1666 O O . LEU A 1 208 ? -1.610 -5.708 21.149 1.00 88.44 208 LEU A O 1
ATOM 1670 N N . ASP A 1 209 ? -1.222 -3.496 21.330 1.00 82.44 209 ASP A N 1
ATOM 1671 C CA . ASP A 1 209 ? -0.418 -3.425 20.120 1.00 82.44 209 ASP A CA 1
ATOM 1672 C C . ASP A 1 209 ? 1.012 -3.881 20.428 1.00 82.44 209 ASP A C 1
ATOM 1674 O O . ASP A 1 209 ? 1.803 -3.189 21.076 1.00 82.44 209 ASP A O 1
ATOM 1678 N N . GLY A 1 210 ? 1.319 -5.088 19.975 1.00 70.38 210 GLY A N 1
ATOM 1679 C CA . GLY A 1 210 ? 2.646 -5.663 20.019 1.00 70.38 210 GLY A CA 1
ATOM 1680 C C . GLY A 1 210 ? 2.605 -7.145 19.685 1.00 70.38 210 GLY A C 1
ATOM 1681 O O . GLY A 1 210 ? 1.632 -7.842 19.970 1.00 70.38 210 GLY A O 1
ATOM 1682 N N . ASP A 1 211 ? 3.689 -7.631 19.095 1.00 65.81 211 ASP A N 1
ATOM 1683 C CA . ASP A 1 211 ? 3.975 -9.055 18.979 1.00 65.81 211 ASP A CA 1
ATOM 1684 C C . ASP A 1 211 ? 5.335 -9.375 19.628 1.00 65.81 211 ASP A C 1
ATOM 1686 O O . ASP A 1 211 ? 6.049 -8.492 20.124 1.00 65.81 211 ASP A O 1
ATOM 1690 N N . GLU A 1 212 ? 5.676 -10.663 19.679 1.00 62.06 212 GLU A N 1
ATOM 1691 C CA . GLU A 1 212 ? 6.944 -11.137 20.242 1.00 62.06 212 GLU A CA 1
ATOM 1692 C C . GLU A 1 212 ? 8.161 -10.518 19.530 1.00 62.06 212 GLU A C 1
ATOM 1694 O O . GLU A 1 212 ? 9.160 -10.232 20.180 1.00 62.06 212 GLU A O 1
ATOM 1699 N N . TYR A 1 213 ? 8.076 -10.233 18.227 1.00 60.00 213 TYR A N 1
ATOM 1700 C CA . TYR A 1 213 ? 9.169 -9.646 17.444 1.00 60.00 213 TYR A CA 1
ATOM 1701 C C . TYR A 1 213 ? 9.332 -8.147 17.703 1.00 60.00 213 TYR A C 1
ATOM 1703 O O . TYR A 1 213 ? 10.445 -7.629 17.825 1.00 60.00 213 TYR A O 1
ATOM 1711 N N . PHE A 1 214 ? 8.214 -7.452 17.847 1.00 59.47 214 PHE A N 1
ATOM 1712 C CA . PHE A 1 214 ? 8.135 -6.024 18.055 1.00 59.47 214 PHE A CA 1
ATOM 1713 C C . PHE A 1 214 ? 8.683 -5.631 19.429 1.00 59.47 214 PHE A C 1
ATOM 1715 O O . PHE A 1 214 ? 9.488 -4.702 19.534 1.00 59.47 214 PHE A O 1
ATOM 1722 N N . ASN A 1 215 ? 8.3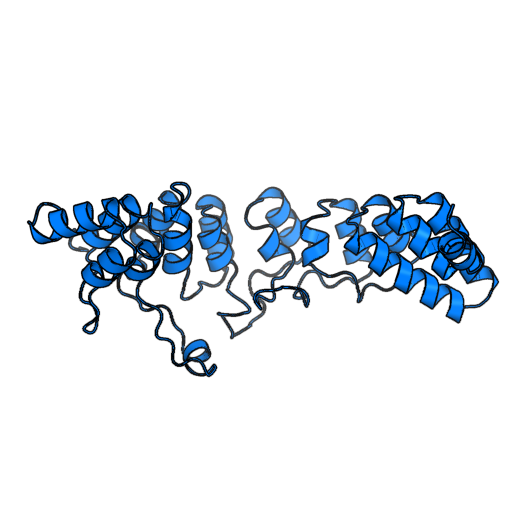68 -6.421 20.459 1.00 55.31 215 ASN A N 1
ATOM 1723 C CA . ASN A 1 215 ? 8.865 -6.217 21.821 1.00 55.31 215 ASN A CA 1
ATOM 1724 C C . ASN A 1 215 ? 10.379 -6.468 21.976 1.00 55.31 215 ASN A C 1
ATOM 1726 O O . ASN A 1 215 ? 10.982 -5.992 22.936 1.00 55.31 215 ASN A O 1
ATOM 1730 N N . VAL A 1 216 ? 11.020 -7.161 21.028 1.00 52.62 216 VAL A N 1
ATOM 1731 C CA . VAL A 1 216 ? 12.474 -7.423 21.034 1.00 52.62 216 VAL A CA 1
ATOM 1732 C C . VAL A 1 216 ? 13.259 -6.281 20.365 1.00 52.62 216 VAL A C 1
ATOM 1734 O O . VAL A 1 216 ? 14.457 -6.111 20.605 1.00 52.62 216 VAL A O 1
ATOM 1737 N N . SER A 1 217 ? 12.596 -5.436 19.567 1.00 50.47 217 SER A N 1
ATOM 1738 C CA . SER A 1 217 ? 13.229 -4.384 18.762 1.00 50.47 217 SER A CA 1
ATOM 1739 C C . SER A 1 217 ? 13.477 -3.075 19.537 1.00 50.47 217 SER A C 1
ATOM 1741 O O . SER A 1 217 ? 12.891 -2.040 19.250 1.00 50.47 217 SER A O 1
ATOM 1743 N N . TYR A 1 218 ? 14.368 -3.110 20.537 1.00 46.91 218 TYR A N 1
ATOM 1744 C CA . TYR A 1 218 ? 15.053 -1.966 21.194 1.00 46.91 218 TYR A CA 1
ATOM 1745 C C . TYR A 1 218 ? 14.229 -0.784 21.752 1.00 46.91 218 TYR A C 1
ATOM 1747 O O . TYR A 1 218 ? 14.811 0.106 22.370 1.00 46.91 218 TYR A O 1
ATOM 1755 N N . THR A 1 219 ? 12.911 -0.734 21.574 1.00 48.69 219 THR A N 1
ATOM 1756 C CA . THR A 1 219 ? 12.087 0.417 21.966 1.00 48.69 219 THR A CA 1
ATOM 1757 C C . THR A 1 219 ? 11.342 0.194 23.275 1.00 48.69 219 THR A C 1
ATOM 1759 O O . THR A 1 219 ? 10.957 1.182 23.894 1.00 48.69 219 THR A O 1
ATOM 1762 N N . ASN A 1 220 ? 11.172 -1.060 23.732 1.00 49.16 220 ASN A N 1
ATOM 1763 C CA . ASN A 1 220 ? 10.409 -1.410 24.945 1.00 49.16 220 ASN A CA 1
ATOM 1764 C C . ASN A 1 220 ? 9.056 -0.659 25.029 1.00 49.16 220 ASN A C 1
ATOM 1766 O O . ASN A 1 220 ? 8.548 -0.368 26.114 1.00 49.16 220 ASN A O 1
ATOM 1770 N N . MET A 1 221 ? 8.506 -0.273 23.872 1.00 51.22 221 MET A N 1
ATOM 1771 C CA . MET A 1 221 ? 7.277 0.495 23.771 1.00 51.22 221 MET A CA 1
ATOM 1772 C C . MET A 1 221 ? 6.128 -0.497 23.719 1.00 51.22 221 MET A C 1
ATOM 1774 O O . MET A 1 221 ? 5.869 -1.102 22.685 1.00 51.22 221 MET A O 1
ATOM 1778 N N . PHE A 1 222 ? 5.424 -0.636 24.837 1.00 57.31 222 PHE A N 1
ATOM 1779 C CA . PHE A 1 222 ? 4.092 -1.223 24.844 1.00 57.31 222 PHE A CA 1
ATOM 1780 C C . PHE A 1 222 ? 3.149 -0.213 24.187 1.00 57.31 222 PHE A C 1
ATOM 1782 O O . PHE A 1 222 ? 2.827 0.815 24.788 1.00 57.31 222 PHE A O 1
ATOM 1789 N N . TYR A 1 223 ? 2.754 -0.454 22.937 1.00 73.25 223 TYR A N 1
ATOM 1790 C CA . TYR A 1 223 ? 1.714 0.356 22.317 1.00 73.25 223 TYR A CA 1
ATOM 1791 C C . TYR A 1 223 ? 0.359 -0.106 22.860 1.00 73.25 223 TYR A C 1
ATOM 1793 O O . TYR A 1 223 ? 0.126 -1.284 23.146 1.00 73.25 223 TYR A O 1
ATOM 1801 N N . GLY A 1 224 ? -0.521 0.860 23.108 1.00 87.38 224 GLY A N 1
ATOM 1802 C CA . GLY A 1 224 ? -1.770 0.598 23.809 1.00 87.38 224 GLY A CA 1
ATOM 1803 C C . GLY A 1 224 ? -2.774 -0.227 22.988 1.00 87.38 224 GLY A C 1
ATOM 1804 O O . GLY A 1 224 ? -2.558 -0.490 21.802 1.00 87.38 224 GLY A O 1
ATOM 1805 N N . PRO A 1 225 ? -3.902 -0.611 23.608 1.00 93.25 225 PRO A N 1
ATOM 1806 C CA . PRO A 1 225 ? -5.006 -1.281 22.927 1.00 93.25 225 PRO A CA 1
ATOM 1807 C C . PRO A 1 225 ? -5.635 -0.376 21.854 1.00 93.25 225 PRO A C 1
ATOM 1809 O O . PRO A 1 225 ? -5.340 0.823 21.822 1.00 93.25 225 PRO A O 1
ATOM 1812 N N . PRO A 1 226 ? -6.555 -0.880 21.011 1.00 95.50 226 PRO A N 1
ATOM 1813 C CA . PRO A 1 226 ? -7.273 -0.074 20.023 1.00 95.50 226 PRO A CA 1
ATOM 1814 C C . PRO A 1 226 ? -7.822 1.249 20.577 1.00 95.50 226 PRO A C 1
ATOM 1816 O O . PRO A 1 226 ? -7.736 2.282 19.916 1.00 95.50 226 PRO A O 1
ATOM 1819 N N . LEU A 1 227 ? -8.299 1.259 21.827 1.00 95.38 227 LEU A N 1
ATOM 1820 C CA . LEU A 1 227 ? -8.772 2.474 22.493 1.00 95.38 227 LEU A CA 1
ATOM 1821 C C . LEU A 1 227 ? -7.687 3.564 22.601 1.00 95.38 227 LEU A C 1
ATOM 1823 O O . LEU A 1 227 ? -7.972 4.733 22.358 1.00 95.38 227 LEU A O 1
ATOM 1827 N N . TRP A 1 228 ? -6.433 3.199 22.883 1.00 93.25 228 TRP A N 1
ATOM 1828 C CA . TRP A 1 228 ? -5.305 4.138 22.911 1.00 93.25 228 TRP A CA 1
ATOM 1829 C C . TRP A 1 228 ? -4.998 4.724 21.525 1.00 93.25 228 TRP A C 1
ATOM 1831 O O . TRP A 1 228 ? -4.607 5.888 21.405 1.00 93.25 228 TRP A O 1
ATOM 1841 N N . TRP A 1 229 ? -5.195 3.937 20.465 1.00 92.44 229 TRP A N 1
ATOM 1842 C CA . TRP A 1 229 ? -5.022 4.388 19.082 1.00 92.44 229 TRP A CA 1
ATOM 1843 C C . TRP A 1 229 ? -6.090 5.408 18.671 1.00 92.44 229 TRP A C 1
ATOM 1845 O O . TRP A 1 229 ? -5.783 6.333 17.920 1.00 92.44 229 TRP A O 1
ATOM 1855 N N . ALA A 1 230 ? -7.306 5.296 19.216 1.00 94.31 230 ALA A N 1
ATOM 1856 C CA . ALA A 1 230 ? -8.402 6.226 18.949 1.00 94.31 230 ALA A CA 1
ATOM 1857 C C . ALA A 1 230 ? -8.183 7.632 19.544 1.00 94.31 230 ALA A C 1
ATOM 1859 O O . ALA A 1 230 ? -8.772 8.596 19.064 1.00 94.31 230 ALA A O 1
ATOM 1860 N N . ILE A 1 231 ? -7.330 7.758 20.568 1.00 92.25 231 ILE A N 1
ATOM 1861 C CA . ILE A 1 231 ? -7.124 9.004 21.330 1.00 92.25 231 ILE A CA 1
ATOM 1862 C C . ILE A 1 231 ? -5.814 9.730 21.001 1.00 92.25 231 ILE A C 1
ATOM 1864 O O . ILE A 1 231 ? -5.405 10.633 21.729 1.00 92.25 231 ILE A O 1
ATOM 1868 N N . GLN A 1 232 ? -5.105 9.320 19.943 1.00 87.88 232 GLN A N 1
ATOM 1869 C CA . GLN A 1 232 ? -3.804 9.908 19.609 1.00 87.88 232 GLN A CA 1
ATOM 1870 C C . GLN A 1 232 ? -3.910 11.348 19.093 1.00 87.88 232 GLN A C 1
ATOM 1872 O O . GLN A 1 232 ? -3.000 12.146 19.307 1.00 87.88 232 GLN A O 1
ATOM 1877 N N . ASP A 1 233 ? -5.002 11.723 18.451 1.00 86.88 233 ASP A N 1
ATOM 1878 C CA . ASP A 1 233 ? -5.133 13.066 17.895 1.00 86.88 233 ASP A CA 1
ATOM 1879 C C . ASP A 1 233 ? -5.976 13.969 18.803 1.00 86.88 233 ASP A C 1
ATOM 1881 O O . ASP A 1 233 ? -6.768 13.508 19.627 1.00 86.88 233 ASP A O 1
ATOM 1885 N N . SER A 1 234 ? -5.791 15.285 18.675 1.00 86.94 234 SER A N 1
ATOM 1886 C CA . SER A 1 234 ? -6.541 16.287 19.447 1.00 86.94 234 SER A CA 1
ATOM 1887 C C . SER A 1 234 ? -7.993 16.455 18.983 1.00 86.94 234 SER A C 1
ATOM 1889 O O . SER A 1 234 ? -8.740 17.217 19.587 1.00 86.94 234 SER A O 1
ATOM 1891 N N . THR A 1 235 ? -8.383 15.797 17.891 1.00 88.44 235 THR A N 1
ATOM 1892 C CA . THR A 1 235 ? -9.715 15.850 17.274 1.00 88.44 235 THR A CA 1
ATOM 1893 C C . THR A 1 235 ? -10.029 14.511 16.621 1.00 88.44 235 THR A C 1
ATOM 1895 O O . THR A 1 235 ? -9.109 13.874 16.104 1.00 88.44 235 THR A O 1
ATOM 1898 N N . GLY A 1 236 ? -11.306 14.138 16.545 1.00 91.50 236 GLY A N 1
ATOM 1899 C CA . GLY A 1 236 ? -11.717 12.874 15.945 1.00 91.50 236 GLY A CA 1
ATOM 1900 C C . GLY A 1 236 ? -11.621 11.707 16.930 1.00 91.50 236 GLY A C 1
ATOM 1901 O O . GLY A 1 236 ? -11.153 11.848 18.062 1.00 91.50 236 GLY A O 1
ATOM 1902 N N . GLY A 1 237 ? -12.059 10.534 16.473 1.00 93.88 237 GLY A N 1
ATOM 1903 C CA . GLY A 1 237 ? -12.033 9.294 17.252 1.00 93.88 237 GLY A CA 1
ATOM 1904 C C . GLY A 1 237 ? -13.235 9.086 18.174 1.00 93.88 237 GLY A C 1
ATOM 1905 O O . GLY A 1 237 ? -13.341 8.022 18.771 1.00 93.88 237 GLY A O 1
ATOM 1906 N N . GLU A 1 238 ? -14.181 10.022 18.257 1.00 95.69 238 GLU A N 1
ATOM 1907 C CA . GLU A 1 238 ? -15.350 9.939 19.142 1.00 95.69 238 GLU A CA 1
ATOM 1908 C C . GLU A 1 238 ? -16.220 8.709 18.840 1.00 95.69 238 GLU A C 1
ATOM 1910 O O . GLU A 1 238 ? -16.596 7.986 19.764 1.00 95.69 238 GLU A O 1
ATOM 1915 N N . ASP A 1 239 ? -16.505 8.431 17.560 1.00 95.75 239 ASP A N 1
ATOM 1916 C CA . ASP A 1 239 ? -17.282 7.243 17.159 1.00 95.75 239 ASP A CA 1
ATOM 1917 C C . ASP A 1 239 ? -16.506 5.947 17.439 1.00 95.75 239 ASP A C 1
ATOM 1919 O O . ASP A 1 239 ? -17.072 4.981 17.947 1.00 95.75 239 ASP A O 1
ATOM 1923 N N . ALA A 1 240 ? -15.190 5.940 17.197 1.00 96.81 240 ALA A N 1
ATOM 1924 C CA . ALA A 1 240 ? -14.338 4.790 17.482 1.00 96.81 240 ALA A CA 1
ATOM 1925 C C . ALA A 1 240 ? -14.270 4.499 18.988 1.00 96.81 240 ALA A C 1
ATOM 1927 O O . ALA A 1 240 ? -14.502 3.367 19.403 1.00 96.81 240 ALA A O 1
ATOM 1928 N N . VAL A 1 241 ? -14.026 5.518 19.819 1.00 97.12 241 VAL A N 1
ATOM 1929 C CA . VAL A 1 241 ? -14.020 5.410 21.286 1.00 97.12 241 VAL A CA 1
ATOM 1930 C C . VAL A 1 241 ? -15.378 4.931 21.781 1.00 97.12 241 VAL A C 1
ATOM 1932 O O . VAL A 1 241 ? -15.444 3.945 22.511 1.00 97.12 241 VAL A O 1
ATOM 1935 N N . ARG A 1 242 ? -16.474 5.566 21.348 1.00 97.50 242 ARG A N 1
ATOM 1936 C CA . ARG A 1 242 ? -17.831 5.177 21.748 1.00 97.50 242 ARG A CA 1
ATOM 1937 C C . ARG A 1 242 ? -18.106 3.718 21.409 1.00 97.50 242 ARG A C 1
ATOM 1939 O O . ARG A 1 242 ? -18.577 2.976 22.267 1.00 97.50 242 ARG A O 1
ATOM 1946 N N . PHE A 1 243 ? -17.796 3.310 20.182 1.00 97.44 243 PHE A N 1
ATOM 1947 C CA . PHE A 1 243 ? -17.987 1.942 19.722 1.00 97.44 243 PHE A CA 1
ATOM 1948 C C . PHE A 1 243 ? -17.142 0.941 20.519 1.00 97.44 243 PHE A C 1
ATOM 1950 O O . PHE A 1 243 ? -17.669 -0.056 21.001 1.00 97.44 243 PHE A O 1
ATOM 1957 N N . LEU A 1 244 ? -15.853 1.213 20.723 1.00 97.75 244 LEU A N 1
ATOM 1958 C CA . LEU A 1 244 ? -14.969 0.333 21.488 1.00 97.75 244 LEU A CA 1
ATOM 1959 C C . LEU A 1 244 ? -15.443 0.181 22.944 1.00 97.75 244 LEU A C 1
ATOM 1961 O O . LEU A 1 244 ? -15.483 -0.935 23.458 1.00 97.75 244 LEU A O 1
ATOM 1965 N N . LEU A 1 245 ? -15.886 1.266 23.589 1.00 97.81 245 LEU A N 1
ATOM 1966 C CA . LEU A 1 245 ? -16.449 1.230 24.946 1.00 97.81 245 LEU A CA 1
ATOM 1967 C C . LEU A 1 245 ? -17.751 0.422 25.012 1.00 97.81 245 LEU A C 1
ATOM 1969 O O . LEU A 1 245 ? -17.927 -0.385 25.925 1.00 97.81 245 LEU A O 1
ATOM 1973 N N . GLN A 1 246 ? -18.635 0.563 24.016 1.00 97.31 246 GLN A N 1
ATOM 1974 C CA . GLN A 1 246 ? -19.829 -0.289 23.882 1.00 97.31 246 GLN A CA 1
ATOM 1975 C C . GLN A 1 246 ? -19.470 -1.774 23.771 1.00 97.31 246 GLN A C 1
ATOM 1977 O O . GLN A 1 246 ? -20.284 -2.624 24.121 1.00 97.31 246 GLN A O 1
ATOM 1982 N N . ARG A 1 247 ? -18.260 -2.095 23.309 1.00 97.44 247 ARG A N 1
ATOM 1983 C CA . ARG A 1 247 ? -17.742 -3.460 23.160 1.00 97.44 247 ARG A CA 1
ATOM 1984 C C . ARG A 1 247 ? -16.818 -3.904 24.281 1.00 97.44 247 ARG A C 1
ATOM 1986 O O . ARG A 1 247 ? -16.204 -4.961 24.174 1.00 97.44 247 ARG A O 1
ATOM 1993 N N . GLY A 1 248 ? -16.779 -3.145 25.374 1.00 96.69 248 GLY A N 1
ATOM 1994 C CA . GLY A 1 248 ? -16.057 -3.522 26.585 1.00 96.69 248 GLY A CA 1
ATOM 1995 C C . GLY A 1 248 ? -14.567 -3.193 26.549 1.00 96.69 248 GLY A C 1
ATOM 1996 O O . GLY A 1 248 ? -13.801 -3.818 27.282 1.00 96.69 248 GLY A O 1
ATOM 1997 N N . ALA A 1 249 ? -14.143 -2.232 25.723 1.00 97.06 249 ALA A N 1
ATOM 1998 C CA . ALA A 1 249 ? -12.812 -1.659 25.870 1.00 97.06 249 ALA A CA 1
ATOM 1999 C C . ALA A 1 249 ? -12.667 -1.046 27.270 1.00 97.06 249 ALA A C 1
ATOM 2001 O O . ALA A 1 249 ? -13.568 -0.342 27.728 1.00 97.06 249 ALA A O 1
ATOM 2002 N N . ASP A 1 250 ? -11.550 -1.325 27.936 1.00 95.12 250 ASP A N 1
ATOM 2003 C CA . ASP A 1 250 ? -11.249 -0.869 29.291 1.00 95.12 250 ASP A CA 1
ATOM 2004 C C . ASP A 1 250 ? -10.415 0.428 29.253 1.00 95.12 250 ASP A C 1
ATOM 2006 O O . ASP A 1 250 ? -9.249 0.399 28.842 1.00 95.12 250 ASP A O 1
ATOM 2010 N N . PRO A 1 251 ? -10.965 1.576 29.701 1.00 95.25 251 PRO A N 1
ATOM 2011 C CA . PRO A 1 251 ? -10.230 2.839 29.806 1.00 95.25 251 PRO A CA 1
ATOM 2012 C C . PRO A 1 251 ? -9.030 2.810 30.756 1.00 95.25 251 PRO A C 1
ATOM 2014 O O . PRO A 1 251 ? -8.205 3.727 30.706 1.00 95.25 251 PRO A O 1
ATOM 2017 N N . TYR A 1 252 ? -8.949 1.789 31.615 1.00 93.94 252 TYR A N 1
ATOM 2018 C CA . TYR A 1 252 ? -7.949 1.641 32.669 1.00 93.94 252 TYR A CA 1
ATOM 2019 C C . TYR A 1 252 ? -7.052 0.405 32.504 1.00 93.94 252 TYR A C 1
ATOM 2021 O O . TYR A 1 252 ? -6.403 -0.039 33.461 1.00 93.94 252 TYR A O 1
ATOM 2029 N N . LEU A 1 253 ? -7.007 -0.159 31.291 1.00 91.38 253 LEU A N 1
ATOM 2030 C CA . LEU A 1 253 ? -6.323 -1.418 31.006 1.00 91.38 253 LEU A CA 1
ATOM 2031 C C . LEU A 1 253 ? -4.872 -1.407 31.516 1.00 91.38 253 LEU A C 1
ATOM 2033 O O . LEU A 1 253 ? -4.089 -0.515 31.192 1.00 91.38 253 LEU A O 1
ATOM 2037 N N . ASN A 1 254 ? -4.493 -2.420 32.299 1.00 86.69 254 ASN A N 1
ATOM 2038 C CA . ASN A 1 254 ? -3.142 -2.591 32.855 1.00 86.69 254 ASN A CA 1
ATOM 2039 C C . ASN A 1 254 ? -2.600 -1.366 33.621 1.00 86.69 254 ASN A C 1
ATOM 2041 O O . ASN A 1 254 ? -1.397 -1.103 33.612 1.00 86.69 254 ASN A O 1
ATOM 2045 N N . GLY A 1 255 ? -3.476 -0.611 34.290 1.00 85.62 255 GLY A N 1
ATOM 2046 C CA . GLY A 1 255 ? -3.085 0.575 35.059 1.00 85.62 255 GLY A CA 1
ATOM 2047 C C . GLY A 1 255 ? -2.786 1.807 34.200 1.00 85.62 255 GLY A C 1
ATOM 2048 O O . GLY A 1 255 ? -2.288 2.804 34.727 1.00 85.62 255 GLY A O 1
ATOM 2049 N N . MET A 1 256 ? -3.083 1.755 32.897 1.00 87.88 256 MET A N 1
ATOM 2050 C CA . MET A 1 256 ? -3.149 2.945 32.051 1.00 87.88 256 MET A CA 1
ATOM 2051 C C . MET A 1 256 ? -4.369 3.797 32.430 1.00 87.88 256 MET A C 1
ATOM 2053 O O . MET A 1 256 ? -5.272 3.340 33.120 1.00 87.88 256 MET A O 1
ATOM 2057 N N . ASP A 1 257 ? -4.384 5.057 32.002 1.00 93.00 257 ASP A N 1
ATOM 2058 C CA . ASP A 1 257 ? -5.527 5.957 32.178 1.00 93.00 257 ASP A C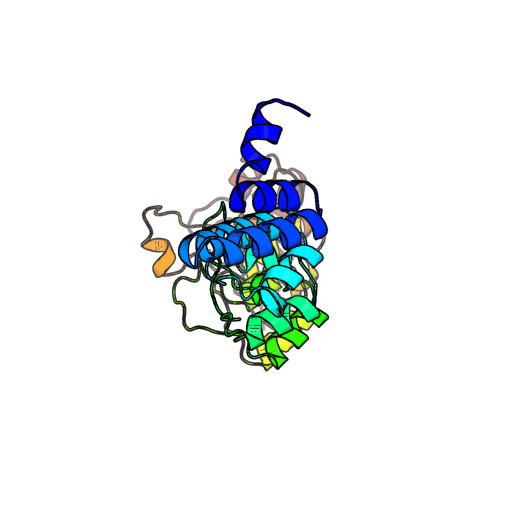A 1
ATOM 2059 C C . ASP A 1 257 ? -5.733 6.723 30.872 1.00 93.00 257 ASP A C 1
ATOM 2061 O O . ASP A 1 257 ? -5.136 7.779 30.632 1.00 93.00 257 ASP A O 1
ATOM 2065 N N . PHE A 1 258 ? -6.553 6.146 29.994 1.00 93.56 258 PHE A N 1
ATOM 2066 C CA . PHE A 1 258 ? -6.791 6.705 28.667 1.00 93.56 258 PHE A CA 1
ATOM 2067 C C . PHE A 1 258 ? -7.599 8.005 28.711 1.00 93.56 258 PHE A C 1
ATOM 2069 O O . PHE A 1 258 ? -7.505 8.799 27.775 1.00 93.56 258 PHE A O 1
ATOM 2076 N N . MET A 1 259 ? -8.313 8.284 29.809 1.00 94.00 259 MET A N 1
ATOM 2077 C CA . MET A 1 259 ? -8.945 9.591 30.002 1.00 94.00 259 MET A CA 1
ATOM 2078 C C . MET A 1 259 ? -7.884 10.663 30.233 1.00 94.00 259 MET A C 1
ATOM 2080 O O . MET A 1 259 ? -7.884 11.687 29.552 1.00 94.00 259 MET A O 1
ATOM 2084 N N . LYS A 1 260 ? -6.912 10.397 31.111 1.00 94.00 260 LYS A N 1
ATOM 2085 C CA . LYS A 1 260 ? -5.780 11.306 31.331 1.00 94.00 260 LYS A CA 1
ATOM 2086 C C . LYS A 1 260 ? -4.955 11.518 30.061 1.00 94.00 260 LYS A C 1
ATOM 2088 O O . LYS A 1 260 ? -4.407 12.600 29.844 1.00 94.00 260 LYS A O 1
ATOM 2093 N N . ASP A 1 261 ? -4.836 10.503 29.210 1.00 92.25 261 ASP A N 1
ATOM 2094 C CA . ASP A 1 261 ? -4.167 10.658 27.919 1.00 92.25 261 ASP A CA 1
ATOM 2095 C C . ASP A 1 261 ? -4.981 11.519 26.941 1.00 92.25 261 ASP A C 1
ATOM 2097 O O . ASP A 1 261 ? -4.403 12.416 26.322 1.00 92.25 261 ASP A O 1
ATOM 2101 N N . ALA A 1 262 ? -6.306 11.353 26.870 1.00 93.50 262 ALA A N 1
ATOM 2102 C CA . ALA A 1 262 ? -7.180 12.236 26.094 1.00 93.50 262 ALA A CA 1
ATOM 2103 C C . ALA A 1 262 ? -7.136 13.698 26.597 1.00 93.50 262 ALA A C 1
ATOM 2105 O O . ALA A 1 262 ? -7.083 14.628 25.785 1.00 93.50 262 ALA A O 1
ATOM 2106 N N . GLU A 1 263 ? -7.050 13.919 27.917 1.00 95.00 263 GLU A N 1
ATOM 2107 C CA . GLU A 1 263 ? -6.857 15.246 28.530 1.00 95.00 263 GLU A CA 1
ATOM 2108 C C . GLU A 1 263 ? -5.558 15.905 28.059 1.00 95.00 263 GLU A C 1
ATOM 2110 O O . GLU A 1 263 ? -5.564 17.059 27.622 1.00 95.00 263 GLU A O 1
ATOM 2115 N N . LYS A 1 264 ? -4.437 15.167 28.080 1.00 94.38 264 LYS A N 1
ATOM 2116 C CA . LYS A 1 264 ? -3.143 15.672 27.585 1.00 94.38 264 LYS A CA 1
ATOM 2117 C C . LYS A 1 264 ? -3.209 16.069 26.111 1.00 94.38 264 LYS A C 1
ATOM 2119 O O . LYS A 1 264 ? -2.563 17.039 25.715 1.00 94.38 264 LYS A O 1
ATOM 2124 N N . ARG A 1 265 ? -3.971 15.324 25.302 1.00 93.00 265 ARG A N 1
ATOM 2125 C CA . ARG A 1 265 ? -4.175 15.599 23.869 1.00 93.00 265 ARG A CA 1
ATOM 2126 C C . ARG A 1 265 ? -5.200 16.704 23.614 1.00 93.00 265 ARG A C 1
ATOM 2128 O O . ARG A 1 265 ? -5.285 17.180 22.487 1.00 93.00 265 ARG A O 1
ATOM 2135 N N . LYS A 1 266 ? -5.925 17.153 24.648 1.00 95.31 266 LYS A N 1
ATOM 2136 C CA . LYS A 1 266 ? -6.994 18.163 24.574 1.00 95.31 266 LYS A CA 1
ATOM 2137 C C . LYS A 1 266 ? -8.125 17.765 23.619 1.00 95.31 266 LYS A C 1
ATOM 2139 O O . LYS A 1 266 ? -8.741 18.635 23.008 1.00 95.31 266 LYS A O 1
ATOM 2144 N N . ASN A 1 267 ? -8.389 16.466 23.489 1.00 93.88 267 ASN A N 1
ATOM 2145 C CA . ASN A 1 267 ? -9.463 15.962 22.640 1.00 93.88 267 ASN A CA 1
ATOM 2146 C C . ASN A 1 267 ? -10.794 16.018 23.404 1.00 93.88 267 ASN A C 1
ATOM 2148 O O . ASN A 1 267 ? -11.168 15.080 24.104 1.00 93.88 267 ASN A O 1
ATOM 2152 N N . THR A 1 268 ? -11.485 17.155 23.314 1.00 95.44 268 THR A N 1
ATOM 2153 C CA . THR A 1 268 ? -12.722 17.404 24.070 1.00 95.44 268 THR A CA 1
ATOM 2154 C C . THR A 1 268 ? -13.850 16.456 23.676 1.00 95.44 268 THR A C 1
ATOM 2156 O O . THR A 1 268 ? -14.563 15.990 24.557 1.00 95.44 268 THR A O 1
ATOM 2159 N N . GLY A 1 269 ? -13.973 16.113 22.389 1.00 95.19 269 GLY A N 1
ATOM 2160 C CA . GLY A 1 269 ? -15.001 15.186 21.912 1.00 95.19 269 GLY A CA 1
ATOM 2161 C C . GLY A 1 269 ? -14.834 13.789 22.509 1.00 95.19 269 GLY A C 1
ATOM 2162 O O . GLY A 1 269 ? -15.782 13.211 23.035 1.00 95.19 269 GLY A O 1
ATOM 2163 N N . VAL A 1 270 ? -13.608 13.260 22.519 1.00 96.19 270 VAL A N 1
ATOM 2164 C CA . VAL A 1 270 ? -13.313 11.973 23.170 1.00 96.19 270 VAL A CA 1
ATOM 2165 C C . VAL A 1 270 ? -13.567 12.031 24.677 1.00 96.19 270 VAL A C 1
ATOM 2167 O O . VAL A 1 270 ? -14.119 11.081 25.233 1.00 96.19 270 VAL A O 1
ATOM 2170 N N . LEU A 1 271 ? -13.197 13.128 25.345 1.00 96.94 271 LEU A N 1
ATOM 2171 C CA . LEU A 1 271 ? -13.432 13.291 26.784 1.00 96.94 271 LEU A CA 1
ATOM 2172 C C . LEU A 1 271 ? -14.923 13.291 27.131 1.00 96.94 271 LEU A C 1
ATOM 2174 O O . LEU A 1 271 ? -15.311 12.667 28.116 1.00 96.94 271 LEU A O 1
ATOM 2178 N N . GLU A 1 272 ? -15.762 13.930 26.314 1.00 97.25 272 GLU A N 1
ATOM 2179 C CA . GLU A 1 272 ? -17.220 13.883 26.467 1.00 97.25 272 GLU A CA 1
ATOM 2180 C C . GLU A 1 272 ? -17.739 12.442 26.367 1.00 97.25 272 GLU A C 1
ATOM 2182 O O . GLU A 1 272 ? -18.471 11.988 27.248 1.00 97.25 272 GLU A O 1
ATOM 2187 N N . VAL A 1 273 ? -17.291 11.681 25.362 1.00 97.62 273 VAL A N 1
ATOM 2188 C CA . VAL A 1 273 ? -17.662 10.263 25.201 1.00 97.62 273 VAL A CA 1
ATOM 2189 C C . VAL A 1 273 ? -17.215 9.422 26.403 1.00 97.62 273 VAL A C 1
ATOM 2191 O O . VAL A 1 273 ? -17.985 8.608 26.917 1.00 97.62 273 VAL A O 1
ATOM 2194 N N . MET A 1 274 ? -15.983 9.605 26.878 1.00 96.50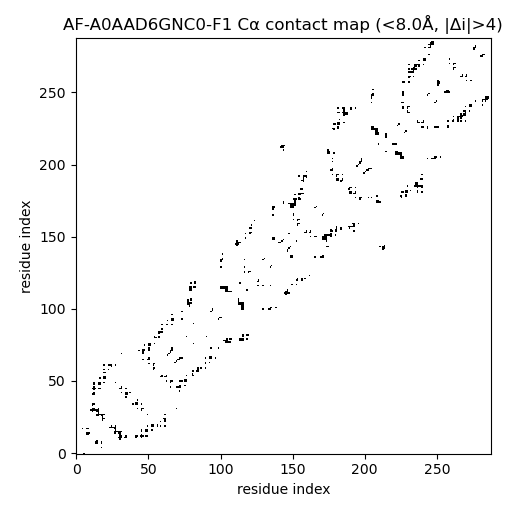 274 MET A N 1
ATOM 2195 C CA . MET A 1 274 ? -15.459 8.872 28.035 1.00 96.50 274 MET A CA 1
ATOM 2196 C C . MET A 1 274 ? -16.200 9.233 29.331 1.00 96.50 274 MET A C 1
ATOM 2198 O O . MET A 1 274 ? -16.462 8.354 30.155 1.00 96.50 274 MET A O 1
ATOM 2202 N N . GLN A 1 275 ? -16.606 10.495 29.499 1.00 96.75 275 GLN A N 1
ATOM 2203 C CA . GLN A 1 275 ? -17.426 10.916 30.633 1.00 96.75 275 GLN A CA 1
ATOM 2204 C C . GLN A 1 275 ? -18.835 10.314 30.567 1.00 96.75 275 GLN A C 1
ATOM 2206 O O . GLN A 1 275 ? -19.346 9.846 31.581 1.00 96.75 275 GLN A O 1
ATOM 2211 N N . GLU A 1 276 ? -19.452 10.245 29.386 1.00 97.31 276 GLU A N 1
ATOM 2212 C CA . GLU A 1 276 ? -20.731 9.549 29.209 1.00 97.31 276 GLU A CA 1
ATOM 2213 C C . GLU A 1 276 ? -20.645 8.062 29.572 1.00 97.31 276 GLU A C 1
ATOM 2215 O O . GLU A 1 276 ? -21.563 7.526 30.197 1.00 97.31 276 GLU A O 1
ATOM 2220 N N . TRP A 1 277 ? -19.549 7.393 29.208 1.00 96.94 277 TRP A N 1
ATOM 2221 C CA . TRP A 1 277 ? -19.297 6.016 29.629 1.00 96.94 277 TRP A CA 1
ATOM 2222 C C . TRP A 1 277 ? -19.181 5.901 31.149 1.00 96.94 277 TRP A C 1
ATOM 2224 O O . TRP A 1 277 ? -19.842 5.051 31.746 1.00 96.94 277 TRP A O 1
ATOM 2234 N N . LYS A 1 278 ? -18.422 6.798 31.788 1.00 94.69 278 LYS A N 1
ATOM 2235 C CA . LYS A 1 278 ? -18.259 6.839 33.248 1.00 94.69 278 LYS A CA 1
ATOM 2236 C C . LYS A 1 278 ? -19.582 7.085 33.980 1.00 94.69 278 LYS A C 1
ATOM 2238 O O . LYS A 1 278 ? -19.811 6.517 35.045 1.00 94.69 278 LYS A O 1
ATOM 2243 N N . ASP A 1 279 ? -20.461 7.889 33.387 1.00 96.19 279 ASP A N 1
ATOM 2244 C CA . ASP A 1 279 ? -21.815 8.161 33.878 1.00 96.19 279 ASP A CA 1
ATOM 2245 C C . ASP A 1 279 ? -22.794 6.988 33.639 1.00 96.19 279 ASP A C 1
ATOM 2247 O O . ASP A 1 279 ? -23.967 7.082 34.003 1.00 96.19 279 ASP A O 1
ATOM 2251 N N . GLY A 1 280 ? -22.361 5.899 32.990 1.00 94.25 280 GLY A N 1
ATOM 2252 C CA . GLY A 1 280 ? -23.198 4.737 32.675 1.00 94.25 280 GLY A CA 1
ATOM 2253 C C . GLY A 1 280 ? -24.166 4.942 31.505 1.00 94.25 280 GLY A C 1
ATOM 2254 O O . GLY A 1 280 ? -25.092 4.152 31.330 1.00 94.25 280 GLY A O 1
ATOM 2255 N N . LYS A 1 281 ? -23.975 5.988 30.688 1.00 95.75 281 LYS A N 1
ATOM 2256 C CA . LYS A 1 281 ? -24.835 6.296 29.527 1.00 95.75 281 LYS A CA 1
ATOM 2257 C C . LYS A 1 281 ? -24.488 5.465 28.291 1.00 95.75 281 LYS A C 1
ATOM 2259 O O . LYS A 1 281 ? -25.285 5.393 27.359 1.00 95.75 281 LYS A O 1
ATOM 2264 N N . ILE A 1 282 ? -23.309 4.843 28.273 1.00 94.44 282 ILE A N 1
ATOM 2265 C CA . ILE A 1 282 ? -22.861 3.960 27.194 1.00 94.44 282 ILE A CA 1
ATOM 2266 C C . ILE A 1 282 ? -23.003 2.506 27.669 1.00 94.44 282 ILE A C 1
ATOM 2268 O O . ILE A 1 282 ? -22.201 2.060 28.490 1.00 94.44 282 ILE A O 1
ATOM 2272 N N . PRO A 1 283 ? -24.016 1.756 27.190 1.00 90.06 283 PRO A N 1
ATOM 2273 C CA . PRO A 1 283 ? -24.215 0.377 27.608 1.00 90.06 283 PRO A CA 1
ATOM 2274 C C . PRO A 1 283 ? -23.135 -0.526 27.009 1.00 90.06 283 PRO A C 1
ATOM 2276 O O . PRO A 1 283 ? -22.897 -0.507 25.800 1.00 90.06 283 PRO A O 1
ATOM 2279 N N . VAL A 1 284 ? -22.516 -1.348 27.855 1.00 90.19 284 VAL A N 1
ATOM 2280 C CA . VAL A 1 284 ? -21.579 -2.386 27.417 1.00 90.19 284 VAL A CA 1
ATOM 2281 C C . VAL A 1 284 ? -22.379 -3.593 26.931 1.00 90.19 284 VAL A C 1
ATOM 2283 O O . VAL A 1 284 ? -23.125 -4.208 27.696 1.00 90.19 284 VAL A O 1
ATOM 2286 N N . GLN A 1 285 ? -22.228 -3.929 25.654 1.00 86.00 285 GLN A N 1
ATOM 2287 C CA . GLN A 1 285 ? -22.791 -5.132 25.056 1.00 86.00 285 GLN A CA 1
ATOM 2288 C C . GLN A 1 285 ? -21.987 -6.334 25.554 1.00 86.00 285 GLN A C 1
ATOM 2290 O O . GLN A 1 285 ? -20.781 -6.429 25.323 1.00 86.00 285 GLN A O 1
ATOM 2295 N N . LYS A 1 286 ? -22.645 -7.245 26.273 1.00 69.25 286 LYS A N 1
ATOM 2296 C CA . LYS A 1 286 ? -22.037 -8.528 26.638 1.00 69.25 286 LYS A CA 1
ATOM 2297 C C . LYS A 1 286 ? -21.973 -9.389 25.375 1.00 69.25 286 LYS A C 1
ATOM 2299 O O . LYS A 1 286 ? -22.967 -9.465 24.661 1.00 69.25 286 LYS A O 1
ATOM 2304 N N . LYS A 1 287 ? -20.812 -9.987 25.088 1.00 60.03 287 LYS A N 1
ATOM 2305 C CA . LYS A 1 287 ? -20.717 -11.056 24.085 1.00 60.03 287 LYS A CA 1
ATOM 2306 C C . LYS A 1 287 ? -21.473 -12.268 24.644 1.00 60.03 287 LYS A C 1
ATOM 2308 O O . LYS A 1 287 ? -21.175 -12.674 25.769 1.00 60.03 287 LYS A O 1
ATOM 2313 N N . ASP A 1 288 ? -22.463 -12.750 23.896 1.00 51.56 288 ASP A N 1
ATOM 2314 C CA . ASP A 1 288 ? -23.151 -14.025 24.153 1.00 51.56 288 ASP A CA 1
ATOM 2315 C C . ASP A 1 288 ? -22.228 -15.220 23.863 1.00 51.56 288 ASP A C 1
ATOM 2317 O O . ASP A 1 288 ? -21.372 -15.102 22.951 1.00 51.56 288 ASP A O 1
#

Nearest PDB structures (foldseek):
  6wj5-assembly1_D  TM=6.686E-01  e=1.087E-02  Homo sapiens
  6v9v-assembly1_A  TM=6.673E-01  e=8.699E-02  Homo sapiens
  5i9h-assembly1_A  TM=2.839E-01  e=9.517E-03  unidentified
  5aio-assembly1_A  TM=3.690E-01  e=8.300E+00  Saccharomyces cerevisiae
  6yj6-assembly1_A  TM=1.898E-01  e=4.089E+00  Saccharomyces cerevisiae

Secondary structure (DSSP, 8-state):
--HHHHHHHTSHHHHHHHHHTTT-HHHHHHHHHHHHHH-HHHHHHHHHHHHHHHHHTT-HHHHHHHHHTS---STT--HHHHHH---HHHHHHHHHTT--TTPPPS--TT-----HHHHTTT-HHHHHHHHHTT--S------TTTS--HHHHHHHHT-HHHHHHHHHTTPPPPTTHHHHHHHHHTTTS-HHHHHHHHHTS---TT--B--TTGGGSS----B--HHHHHTSSSS--HHHHHHHHHTT--TTGGG--HHHHHHHHT-HHHHHHHHHHHTT-SPPPPP-

Sequence (288 aa):
MDAAEERRRAIPAGLVVSGCGRHCLEDVRRGVNWAAKKSPRHLADALQKGIRGAVREFDEEITFYLVAEAEAPLEDVDPWHLSFMKSLRLWEALIKRGWNINQRSTREPQNKRYRLIDFVCNREDLVDWLLDHGATLDDGEKDTYFTPPILQVVAENGSVDLYKRLQKLGAPHGPRELHVAVKKSCLGIHMPMVRFLVDEIGCDVNQLDGDEYFNVSYTNMFYGPPLWWAIQDSTGGEDAVRFLLQRGADPYLNGMDFMKDAEKRKNTGVLEVMQEWKDGKIPVQKKD

Radius of gyration: 24.56 Å; Cα contacts (8 Å, |Δi|>4): 469; chains: 1; bounding box: 56×44×66 Å

InterPro domains:
  IPR002110 Ankyrin repeat [PF00023] (226-252)
  IPR002110 Ankyrin repeat [SM00248] (111-139)
  IPR002110 Ankyrin repeat [SM00248] (173-207)
  IPR002110 Ankyrin repeat [SM00248] (222-253)
  IPR036770 Ankyrin repeat-containing domain superfamily [G3DSA:1.25.40.20] (34-287)
  IPR036770 Ankyrin repeat-containing domain superfamily [SSF48403] (84-251)

Mean predicted aligned error: 5.71 Å

Solvent-accessible surface area (backbone atoms only — not comparable to full-atom values): 15346 Å² total; per-residue (Å²): 136,55,73,73,52,57,60,32,53,73,39,35,41,34,21,12,40,55,10,39,80,62,76,32,55,65,43,27,53,52,12,44,56,50,12,55,74,71,33,71,69,44,23,52,52,18,32,48,44,29,44,45,35,13,47,74,68,54,36,59,68,51,33,35,44,33,50,69,72,65,64,32,71,61,90,72,68,43,30,59,45,47,60,74,40,83,44,64,71,46,52,50,43,40,46,78,72,66,48,64,64,70,44,55,22,88,70,53,100,82,61,48,37,45,29,35,59,58,70,37,53,85,36,68,72,58,41,50,54,38,46,79,69,66,39,67,60,69,85,81,71,79,51,55,78,41,42,52,31,47,45,25,50,19,28,45,66,27,46,56,68,61,38,59,50,42,48,75,73,65,36,43,84,37,93,46,26,60,36,42,10,29,44,44,21,29,76,72,78,16,50,70,29,39,50,42,38,43,72,74,71,55,53,67,50,66,48,52,41,71,51,82,65,59,60,65,60,88,64,76,68,80,43,56,22,33,62,52,41,22,41,71,45,50,63,52,13,39,68,54,42,48,51,38,40,28,61,60,30,59,60,49,56,95,80,44,54,50,63,63,47,22,57,76,41,58,14,60,64,40,48,52,47,53,48,37,41,73,72,62,73,50,65,61,55,78,85,129